Protein AF-A0AA39J8D3-F1 (afdb_monomer_lite)

Sequence (275 aa):
MQCSYTGTMPAIQSALADTPCAYLGMNGVLKELNATLGTSYTLDHPTLSSVLESFIRQDYDFGTLYANLRPYWYGLSTVERIREAWDKDRQMRQNLVFNNRISQGDIPPRCIWDLYANRVVPFWVTHDLWLWPISHAWVSDKERMDVWTPINGYEWPVPIPKDSDLNHIRIEMLNLGGEYVWLDVLCLRQEGGCREDLCREEWKVDVPTIGAIYLSTSGRTVVYYLSRLSRPFFLMSDDLESNRCWFRCAWMLQEVNSDYIIGRKTEHHWMDEDM

Secondary structure (DSSP, 8-state):
---S--SSS-PPPHHHHTSBHHHHHHHHHHHHHHHHHT----TTSHHHHHHHHHHHHTT-BHHHHHHHHGGGTT-GGGTTHHHHHHHHHHHHHHHSEETTEES-S-PPPSEEEETTTTEEEEGGG-S---EEEEEE----TTTEEEE--GGGTTSS-EEEETT--HHHHHHHHHHTT-SEEE-HHHHSPPTTSS-HHHHHHHHHHHHHHHHHHH-STT-PPEEEETTSTTS-----HHHHHSTTSGGG-GGGGGG--SSEEETT-----------

Structure (mmCIF, N/CA/C/O backbone):
data_AF-A0AA39J8D3-F1
#
_entry.id   AF-A0AA39J8D3-F1
#
loop_
_atom_site.group_PDB
_atom_site.id
_atom_site.type_symbol
_atom_site.label_atom_id
_atom_site.label_alt_id
_atom_site.label_comp_id
_atom_site.label_asym_id
_atom_site.label_entity_id
_atom_site.label_seq_id
_atom_site.pdbx_PDB_ins_code
_atom_site.Cartn_x
_atom_site.Cartn_y
_atom_site.Cartn_z
_atom_site.occupancy
_atom_site.B_iso_or_equiv
_atom_site.auth_seq_id
_atom_site.auth_comp_id
_atom_site.auth_asym_id
_atom_site.auth_atom_id
_atom_site.pdbx_PDB_model_num
ATOM 1 N N . MET A 1 1 ? 18.277 -14.818 1.398 1.00 52.75 1 MET A N 1
ATOM 2 C CA . MET A 1 1 ? 16.893 -14.550 0.942 1.00 52.75 1 MET A CA 1
ATOM 3 C C . MET A 1 1 ? 16.062 -14.315 2.189 1.00 52.75 1 MET A C 1
ATOM 5 O O . MET A 1 1 ? 16.111 -15.160 3.072 1.00 52.75 1 MET A O 1
ATOM 9 N N . GLN A 1 2 ? 15.415 -13.157 2.328 1.00 59.75 2 GLN A N 1
ATOM 10 C CA . GLN A 1 2 ? 14.647 -12.838 3.532 1.00 59.75 2 GLN A CA 1
ATOM 11 C C . GLN A 1 2 ? 13.209 -13.330 3.342 1.00 59.75 2 GLN A C 1
ATOM 13 O O . GLN A 1 2 ? 12.498 -12.841 2.470 1.00 59.75 2 GLN A O 1
ATOM 18 N N . CYS A 1 3 ? 12.821 -14.354 4.103 1.00 70.62 3 CYS A N 1
ATOM 19 C CA . CYS A 1 3 ? 11.544 -15.063 3.930 1.00 70.62 3 CYS A CA 1
ATOM 20 C C . CYS A 1 3 ? 10.506 -14.709 5.004 1.00 70.62 3 CYS A C 1
ATOM 22 O O . CYS A 1 3 ? 9.399 -15.237 4.993 1.00 70.62 3 CYS A O 1
ATOM 24 N N . SER A 1 4 ? 10.862 -13.833 5.943 1.00 82.38 4 SER A N 1
ATOM 25 C CA . SER A 1 4 ? 9.991 -13.393 7.027 1.00 82.38 4 SER A CA 1
ATOM 26 C C . SER A 1 4 ? 10.264 -11.936 7.375 1.00 82.38 4 SER A C 1
ATOM 28 O O . SER A 1 4 ? 11.399 -11.461 7.281 1.00 82.38 4 SER A O 1
ATOM 30 N N . TYR A 1 5 ? 9.221 -11.233 7.800 1.00 87.44 5 TYR A N 1
ATOM 31 C CA . TYR A 1 5 ? 9.351 -9.919 8.414 1.00 87.44 5 TYR A CA 1
ATOM 32 C C . TYR A 1 5 ? 9.820 -10.073 9.867 1.00 87.44 5 TYR A C 1
ATOM 34 O O . TYR A 1 5 ? 9.251 -10.875 10.606 1.00 87.44 5 TYR A O 1
ATOM 42 N N . THR A 1 6 ? 10.863 -9.343 10.266 1.00 86.31 6 THR A N 1
ATOM 43 C CA . THR A 1 6 ? 11.446 -9.412 11.624 1.00 86.31 6 THR A CA 1
ATOM 44 C C . THR A 1 6 ? 11.347 -8.098 12.397 1.00 86.31 6 THR A C 1
ATOM 46 O O . THR A 1 6 ? 11.911 -7.985 13.483 1.00 86.31 6 THR A O 1
ATOM 49 N N . GLY A 1 7 ? 10.685 -7.088 11.832 1.00 85.44 7 GLY A N 1
ATOM 50 C CA . GLY A 1 7 ? 10.500 -5.800 12.493 1.00 85.44 7 GLY A CA 1
ATOM 51 C C . GLY A 1 7 ? 9.387 -5.820 13.543 1.00 85.44 7 GLY A C 1
ATOM 52 O O . GLY A 1 7 ? 8.674 -6.806 13.720 1.00 85.44 7 GLY A O 1
ATOM 53 N N . THR A 1 8 ? 9.251 -4.702 14.252 1.00 87.56 8 THR A N 1
ATOM 54 C CA . THR A 1 8 ? 8.283 -4.522 15.346 1.00 87.56 8 THR A CA 1
ATOM 55 C C . THR A 1 8 ? 7.036 -3.747 14.933 1.00 87.56 8 THR A C 1
ATOM 57 O O . THR A 1 8 ? 6.144 -3.551 15.756 1.00 87.56 8 THR A O 1
ATOM 60 N N . MET A 1 9 ? 6.981 -3.256 13.693 1.00 92.44 9 MET A N 1
ATOM 61 C CA . MET A 1 9 ? 5.840 -2.484 13.211 1.00 92.44 9 MET A CA 1
ATOM 62 C C . MET A 1 9 ? 4.653 -3.415 12.935 1.00 92.44 9 MET A C 1
ATOM 64 O O . MET A 1 9 ? 4.858 -4.587 12.610 1.00 92.44 9 MET A O 1
ATOM 68 N N . PRO A 1 10 ? 3.406 -2.931 13.068 1.00 93.69 10 PRO A N 1
ATOM 69 C CA . PRO A 1 10 ? 2.218 -3.781 13.073 1.00 93.69 10 PRO A CA 1
ATOM 70 C C . PRO A 1 10 ? 1.785 -4.207 11.654 1.00 93.69 10 PRO A C 1
ATOM 72 O O . PRO A 1 10 ? 0.667 -3.955 11.218 1.00 93.69 10 PRO A O 1
ATOM 75 N N . ALA A 1 11 ? 2.669 -4.863 10.901 1.00 96.25 11 ALA A N 1
ATOM 76 C CA . ALA A 1 11 ? 2.349 -5.417 9.590 1.00 96.25 11 ALA A CA 1
ATOM 77 C C . ALA A 1 11 ? 1.529 -6.713 9.729 1.00 96.25 11 ALA A C 1
ATOM 79 O O . ALA A 1 11 ? 1.996 -7.698 10.307 1.00 96.25 11 ALA A O 1
ATOM 80 N N . ILE A 1 12 ? 0.315 -6.739 9.172 1.00 96.94 12 ILE A N 1
ATOM 81 C CA . ILE A 1 12 ? -0.584 -7.897 9.262 1.00 96.94 12 ILE A CA 1
ATOM 82 C C . ILE A 1 12 ? -0.202 -8.995 8.268 1.00 96.94 12 ILE A C 1
ATOM 84 O O . ILE A 1 12 ? 0.319 -8.746 7.182 1.00 96.94 12 ILE A O 1
ATOM 88 N N . GLN A 1 13 ? -0.480 -10.249 8.607 1.00 95.31 13 GLN A N 1
ATOM 89 C CA . GLN A 1 13 ? -0.247 -11.368 7.689 1.00 95.31 13 GLN A CA 1
ATOM 90 C C . GLN A 1 13 ? -1.191 -11.297 6.483 1.00 95.31 13 GLN A C 1
ATOM 92 O O . GLN A 1 13 ? -2.337 -10.874 6.626 1.00 95.31 13 GLN A O 1
ATOM 97 N N . SER A 1 14 ? -0.744 -11.767 5.312 1.00 94.50 14 SER A N 1
ATOM 98 C CA . SER A 1 14 ? -1.569 -11.761 4.091 1.00 94.50 14 SER A CA 1
ATOM 99 C C . SER A 1 14 ? -2.894 -12.507 4.295 1.00 94.50 14 SER A C 1
ATOM 101 O O . SER A 1 14 ? -3.942 -11.997 3.927 1.00 94.50 14 SER A O 1
ATOM 103 N N . ALA A 1 15 ? -2.873 -13.642 5.004 1.00 95.88 15 ALA A N 1
ATOM 104 C CA . ALA A 1 15 ? -4.086 -14.398 5.325 1.00 95.88 15 ALA A CA 1
ATOM 105 C C . ALA A 1 15 ? -5.106 -13.597 6.157 1.00 95.88 15 ALA A C 1
ATOM 107 O O . ALA A 1 15 ? -6.308 -13.708 5.927 1.00 95.88 15 ALA A O 1
ATOM 108 N N . LEU A 1 16 ? -4.640 -12.776 7.108 1.00 97.50 16 LEU A N 1
ATOM 109 C CA . LEU A 1 16 ? -5.527 -11.898 7.873 1.00 97.50 16 LEU A CA 1
ATOM 110 C C . LEU A 1 16 ? -6.049 -10.771 6.980 1.00 97.50 16 LEU A C 1
ATOM 112 O O . LEU A 1 16 ? -7.250 -10.537 6.970 1.00 97.50 16 LEU A O 1
ATOM 116 N N . ALA A 1 17 ? -5.176 -10.129 6.196 1.00 97.81 17 ALA A N 1
ATOM 117 C CA . ALA A 1 17 ? -5.560 -9.065 5.268 1.00 97.81 17 ALA A CA 1
ATOM 118 C C . ALA A 1 17 ? -6.671 -9.511 4.305 1.00 97.81 17 ALA A C 1
ATOM 120 O O . ALA A 1 17 ? -7.629 -8.776 4.094 1.00 97.81 17 ALA A O 1
ATOM 121 N N . ASP A 1 18 ? -6.570 -10.736 3.787 1.00 97.69 18 ASP A N 1
ATOM 122 C CA . ASP A 1 18 ? -7.503 -11.324 2.821 1.00 97.69 18 ASP A CA 1
ATOM 123 C C . ASP A 1 18 ? -8.809 -11.837 3.449 1.00 97.69 18 ASP A C 1
ATOM 125 O O . ASP A 1 18 ? -9.702 -12.286 2.733 1.00 97.69 18 ASP A O 1
ATOM 129 N N . THR A 1 19 ? -8.953 -11.771 4.775 1.00 97.94 19 THR A N 1
ATOM 130 C CA . THR A 1 19 ? -10.168 -12.224 5.456 1.00 97.94 19 THR A CA 1
ATOM 131 C C . THR A 1 19 ? -11.293 -11.190 5.296 1.00 97.94 19 THR A C 1
ATOM 133 O O . THR A 1 19 ? -11.116 -10.046 5.722 1.00 97.94 19 THR A O 1
ATOM 136 N N . PRO A 1 20 ? -12.477 -11.558 4.764 1.00 97.31 20 PRO A N 1
ATOM 137 C CA . PRO A 1 20 ? -13.627 -10.655 4.698 1.00 97.31 20 PRO A CA 1
ATOM 138 C C . PRO A 1 20 ? -14.051 -10.165 6.087 1.00 97.31 20 PRO A C 1
ATOM 140 O O . PRO A 1 20 ? -14.217 -10.967 7.012 1.00 97.31 20 PRO A O 1
ATOM 143 N N . CYS A 1 21 ? -14.309 -8.865 6.250 1.00 97.50 21 CYS A N 1
ATOM 144 C CA . CYS A 1 21 ? -14.743 -8.321 7.542 1.00 97.50 21 CYS A CA 1
ATOM 145 C C . CYS A 1 21 ? -16.074 -8.932 8.004 1.00 97.50 21 CYS A C 1
ATOM 147 O O . CYS A 1 21 ? -16.279 -9.148 9.200 1.00 97.50 21 CYS A O 1
ATOM 149 N N . ALA A 1 22 ? -16.964 -9.264 7.062 1.00 96.31 22 ALA A N 1
ATOM 150 C CA . ALA A 1 22 ? -18.232 -9.932 7.343 1.00 96.31 22 ALA A CA 1
ATOM 151 C C . ALA A 1 22 ? -18.054 -11.312 8.000 1.00 96.31 22 ALA A C 1
ATOM 153 O O . ALA A 1 22 ? -18.864 -11.688 8.845 1.00 96.31 22 ALA A O 1
ATOM 154 N N . TYR A 1 23 ? -16.978 -12.036 7.670 1.00 97.00 23 TYR A N 1
ATOM 155 C CA . TYR A 1 23 ? -16.666 -13.333 8.275 1.00 97.00 23 TYR A CA 1
ATOM 156 C C . TYR A 1 23 ? -16.248 -13.199 9.747 1.00 97.00 23 TYR A C 1
ATOM 158 O O . TYR A 1 23 ? -16.666 -13.988 10.591 1.00 97.00 23 TYR A O 1
ATOM 166 N N . LEU A 1 24 ? -15.450 -12.177 10.069 1.00 96.50 24 LEU A N 1
ATOM 167 C CA . LEU A 1 24 ? -15.018 -11.897 11.443 1.00 96.50 24 LEU A CA 1
ATOM 168 C C . LEU A 1 24 ? -16.147 -11.299 12.299 1.00 96.50 24 LEU A C 1
ATOM 170 O O . LEU A 1 24 ? -16.187 -11.494 13.518 1.00 96.50 24 LEU A O 1
ATOM 174 N N . GLY A 1 25 ? -17.045 -10.538 11.670 1.00 96.12 25 GLY A N 1
ATOM 175 C CA . GLY A 1 25 ? -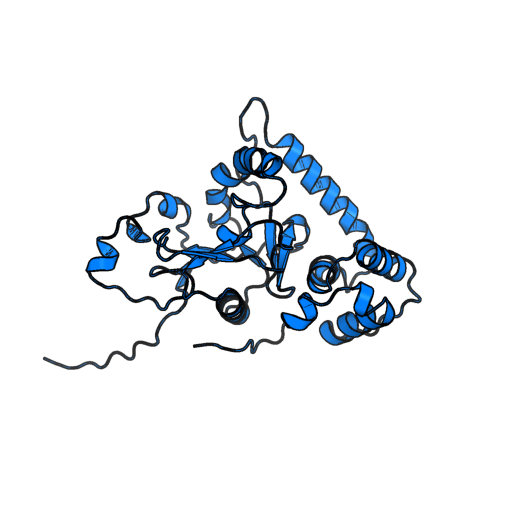18.027 -9.700 12.349 1.00 96.12 25 GLY A CA 1
ATOM 176 C C . GLY A 1 25 ? -17.377 -8.561 13.144 1.00 96.12 25 GLY A C 1
ATOM 177 O O . GLY A 1 25 ? -16.162 -8.507 13.330 1.00 96.12 25 GLY A O 1
ATOM 178 N N . MET A 1 26 ? -18.189 -7.637 13.665 1.00 95.56 26 MET A N 1
ATOM 179 C CA . MET A 1 26 ? -17.685 -6.451 14.381 1.00 95.56 26 MET A CA 1
ATOM 180 C C . MET A 1 26 ? -16.751 -6.799 15.551 1.00 95.56 26 MET A C 1
ATOM 182 O O . MET A 1 26 ? -15.693 -6.192 15.700 1.00 95.56 26 MET A O 1
ATOM 186 N N . ASN A 1 27 ? -17.121 -7.798 16.360 1.00 96.12 27 ASN A N 1
ATOM 187 C CA . ASN A 1 27 ? -16.316 -8.230 17.506 1.00 96.12 27 ASN A CA 1
ATOM 188 C C . ASN A 1 27 ? -14.979 -8.845 17.076 1.00 96.12 27 ASN A C 1
ATOM 190 O O . ASN A 1 27 ? -13.958 -8.574 17.705 1.00 96.12 27 ASN A O 1
ATOM 194 N N . GLY A 1 28 ? -14.976 -9.666 16.018 1.00 97.19 28 GLY A N 1
ATOM 195 C CA . GLY A 1 28 ? -13.754 -10.272 15.493 1.00 97.19 28 GLY A CA 1
ATOM 196 C C . GLY A 1 28 ? -12.820 -9.219 14.906 1.00 97.19 28 GLY A C 1
ATOM 197 O O . GLY A 1 28 ? -11.651 -9.179 15.271 1.00 97.19 28 GLY A O 1
ATOM 198 N N . VAL A 1 29 ? -13.352 -8.298 14.097 1.00 97.50 29 VAL A N 1
ATOM 199 C CA . VAL A 1 29 ? -12.581 -7.179 13.535 1.00 97.50 29 VAL A CA 1
ATOM 200 C C . VAL A 1 29 ? -11.940 -6.337 14.641 1.00 97.50 29 VAL A C 1
ATOM 202 O O . VAL A 1 29 ? -10.736 -6.093 14.607 1.00 97.50 29 VAL A O 1
ATOM 205 N N . LEU A 1 30 ? -12.714 -5.923 15.652 1.00 96.75 30 LEU A N 1
ATOM 206 C CA . LEU A 1 30 ? -12.182 -5.125 16.759 1.00 96.75 30 LEU A CA 1
ATOM 207 C C . LEU A 1 30 ? -11.112 -5.884 17.552 1.00 96.75 30 LEU A C 1
ATOM 209 O O . LEU A 1 30 ? -10.119 -5.290 17.970 1.00 96.75 30 LEU A O 1
ATOM 213 N N . LYS A 1 31 ? -11.299 -7.192 17.755 1.00 97.44 31 LYS A N 1
ATOM 214 C CA . LYS A 1 31 ? -10.317 -8.042 18.431 1.00 97.44 31 LYS A CA 1
ATOM 215 C C . LYS A 1 31 ? -8.989 -8.067 17.673 1.00 97.44 31 LYS A C 1
ATOM 217 O O . LYS A 1 31 ? -7.956 -7.854 18.299 1.00 97.44 31 LYS A O 1
ATOM 222 N N . GLU A 1 32 ? -9.016 -8.285 16.360 1.00 97.94 32 GLU A N 1
ATOM 223 C CA . GLU A 1 32 ? -7.804 -8.318 15.530 1.00 97.94 32 GLU A CA 1
ATOM 224 C C . GLU A 1 32 ? -7.117 -6.945 15.458 1.00 97.94 32 GLU A C 1
ATOM 226 O O . GLU A 1 32 ? -5.893 -6.867 15.561 1.00 97.94 32 GLU A O 1
ATOM 231 N N . LEU A 1 33 ? -7.880 -5.847 15.375 1.00 96.62 33 LEU A N 1
ATOM 232 C CA . LEU A 1 33 ? -7.335 -4.484 15.452 1.00 96.62 33 LEU A CA 1
ATOM 233 C C . LEU A 1 33 ? -6.629 -4.224 16.784 1.00 96.62 33 LEU A C 1
ATOM 235 O O . LEU A 1 33 ? -5.480 -3.791 16.797 1.00 96.62 33 LEU A O 1
ATOM 239 N N . ASN A 1 34 ? -7.297 -4.519 17.902 1.00 96.19 34 ASN A N 1
ATOM 240 C CA . ASN A 1 34 ? -6.737 -4.348 19.240 1.00 96.19 34 ASN A CA 1
ATOM 241 C C . ASN A 1 34 ? -5.479 -5.201 19.446 1.00 96.19 34 ASN A C 1
ATOM 243 O O . ASN A 1 34 ? -4.488 -4.706 19.980 1.00 96.19 34 ASN A O 1
ATOM 247 N N . ALA A 1 35 ? -5.501 -6.457 18.990 1.00 96.56 35 ALA A N 1
ATOM 248 C CA . ALA A 1 35 ? -4.354 -7.355 19.067 1.00 96.56 35 ALA A CA 1
ATOM 249 C C . ALA A 1 35 ? -3.170 -6.846 18.231 1.00 96.56 35 ALA A C 1
ATOM 251 O O . ALA A 1 35 ? -2.039 -6.840 18.710 1.00 96.56 35 ALA A O 1
ATOM 252 N N . THR A 1 36 ? -3.435 -6.377 17.010 1.00 96.31 36 THR A N 1
ATOM 253 C CA . THR A 1 36 ? -2.410 -5.889 16.076 1.00 96.31 36 THR A CA 1
ATOM 254 C C . THR A 1 36 ? -1.805 -4.555 16.523 1.00 96.31 36 THR A C 1
ATOM 256 O O . THR A 1 36 ? -0.604 -4.346 16.388 1.00 96.31 36 THR A O 1
ATOM 259 N N . LEU A 1 37 ? -2.625 -3.641 17.052 1.00 95.25 37 LEU A N 1
ATOM 260 C CA . LEU A 1 37 ? -2.229 -2.267 17.394 1.00 95.25 37 LEU A CA 1
ATOM 261 C C . LEU A 1 37 ? -1.925 -2.073 18.888 1.00 95.25 37 LEU A C 1
ATOM 263 O O . LEU A 1 37 ? -1.622 -0.960 19.319 1.00 95.25 37 LEU A O 1
ATOM 267 N N . GLY A 1 38 ? -2.006 -3.139 19.689 1.00 95.06 38 GLY A N 1
ATOM 268 C CA . GLY A 1 38 ? -1.707 -3.101 21.121 1.00 95.06 38 GLY A CA 1
ATOM 269 C C . GLY A 1 38 ? -2.678 -2.236 21.929 1.00 95.06 38 GLY A C 1
ATOM 270 O O . GLY A 1 38 ? -2.265 -1.572 22.877 1.00 95.06 38 GLY A O 1
ATOM 271 N N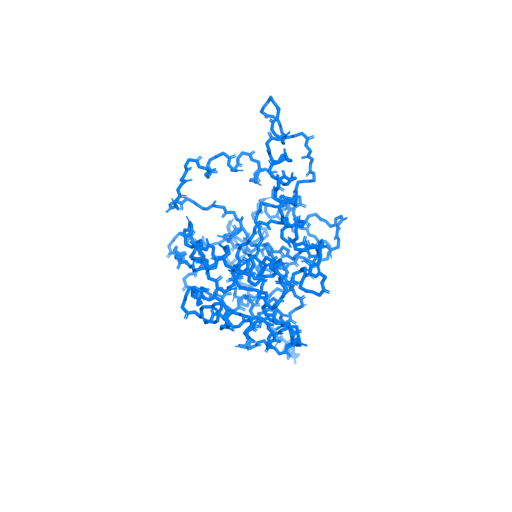 . THR A 1 39 ? -3.958 -2.212 21.552 1.00 94.31 39 THR A N 1
ATOM 272 C CA . THR A 1 39 ? -5.006 -1.415 22.214 1.00 94.31 39 THR A CA 1
ATOM 273 C C . THR A 1 39 ? -6.094 -2.289 22.834 1.00 94.31 39 THR A C 1
ATOM 275 O O . THR A 1 39 ? -6.110 -3.508 22.685 1.00 94.31 39 THR A O 1
ATOM 278 N N . SER A 1 40 ? -7.030 -1.662 23.546 1.00 94.00 40 SER A N 1
ATOM 279 C CA . SER A 1 40 ? -8.158 -2.336 24.199 1.00 94.00 40 SER A CA 1
ATOM 280 C C . SER A 1 40 ? -9.460 -1.540 24.053 1.00 94.00 40 SER A C 1
ATOM 282 O O . SER A 1 40 ? -10.192 -1.359 25.027 1.00 94.00 40 SER A O 1
ATOM 284 N N . TYR A 1 41 ? -9.728 -0.998 22.861 1.00 91.19 41 TYR A N 1
ATOM 285 C CA . TYR A 1 41 ? -10.979 -0.282 22.600 1.00 91.19 41 TYR A CA 1
ATOM 286 C C . TYR A 1 41 ? -12.180 -1.227 22.647 1.00 91.19 41 TYR A C 1
ATOM 288 O O . TYR A 1 41 ? -12.057 -2.418 22.350 1.00 91.19 41 TYR A O 1
ATOM 296 N N . THR A 1 42 ? -13.344 -0.681 22.991 1.00 91.88 42 THR A N 1
ATOM 297 C CA . THR A 1 42 ? -14.627 -1.392 23.021 1.00 91.88 42 THR A CA 1
ATOM 298 C C . THR A 1 42 ? -15.590 -0.804 21.989 1.00 91.88 42 THR A C 1
ATOM 300 O O . THR A 1 42 ? -15.412 0.318 21.510 1.00 91.88 42 THR A O 1
ATOM 303 N N . LEU A 1 43 ? -16.641 -1.555 21.654 1.00 89.88 43 LEU A N 1
ATOM 304 C CA . LEU A 1 43 ? -17.711 -1.098 20.756 1.00 89.88 43 LEU A CA 1
ATOM 305 C C . LEU A 1 43 ? -18.659 -0.074 21.408 1.00 89.88 43 LEU A C 1
ATOM 307 O O . LEU A 1 43 ? -19.603 0.384 20.763 1.00 89.88 43 LEU A O 1
ATOM 311 N N . ASP A 1 44 ? -18.406 0.322 22.659 1.00 87.50 44 ASP A N 1
ATOM 312 C CA . ASP A 1 44 ? -19.195 1.350 23.347 1.00 87.50 44 ASP A CA 1
ATOM 313 C C . ASP A 1 44 ? -18.976 2.741 22.737 1.00 87.50 44 ASP A C 1
ATOM 315 O O . ASP A 1 44 ? -19.774 3.648 22.962 1.00 87.50 44 ASP A O 1
ATOM 319 N N . HIS A 1 45 ? -17.912 2.919 21.943 1.00 82.56 45 HIS A N 1
ATOM 320 C CA . HIS A 1 45 ? -17.650 4.153 21.214 1.00 82.56 45 HIS A CA 1
ATOM 321 C C . HIS A 1 45 ? -18.501 4.214 19.926 1.00 82.56 45 HIS A C 1
ATOM 323 O O . HIS A 1 45 ? -18.192 3.506 18.960 1.00 82.56 45 HIS A O 1
ATOM 329 N N . PRO A 1 46 ? -19.517 5.099 19.824 1.00 82.94 46 PRO A N 1
ATOM 330 C CA . PRO A 1 46 ? -20.478 5.068 18.715 1.00 82.94 46 PRO A CA 1
ATOM 331 C C . PRO A 1 46 ? -19.840 5.289 17.337 1.00 82.94 46 PRO A C 1
ATOM 333 O O . PRO A 1 46 ? -20.185 4.598 16.379 1.00 82.94 46 PRO A O 1
ATOM 336 N N . THR A 1 47 ? -18.871 6.209 17.239 1.00 83.38 47 THR A N 1
ATOM 337 C CA . THR A 1 47 ? -18.152 6.491 15.983 1.00 83.38 47 THR A CA 1
ATOM 338 C C . THR A 1 47 ? -17.392 5.268 15.472 1.00 83.38 47 THR A C 1
ATOM 340 O O . THR A 1 47 ? -17.487 4.944 14.293 1.00 83.38 47 THR A O 1
ATOM 343 N N . LEU A 1 48 ? -16.688 4.547 16.353 1.00 87.12 48 LEU A N 1
ATOM 344 C CA . LEU A 1 48 ? -15.932 3.354 15.979 1.00 87.12 48 LEU A CA 1
ATOM 345 C C . LEU A 1 48 ? -16.875 2.257 15.476 1.00 87.12 48 LEU A C 1
ATOM 347 O O . LEU A 1 48 ? -16.667 1.724 14.391 1.00 87.12 48 LEU A O 1
ATOM 351 N N . SER A 1 49 ? -17.946 1.978 16.220 1.00 90.38 49 SER A N 1
ATOM 352 C CA . SER A 1 49 ? -18.937 0.967 15.841 1.00 90.38 49 SER A CA 1
ATOM 353 C C . SER A 1 49 ? -19.590 1.265 14.489 1.00 90.38 49 SER A C 1
ATOM 355 O O . SER A 1 49 ? -19.664 0.376 13.645 1.00 90.38 49 SER A O 1
ATOM 357 N N . SER A 1 50 ? -19.979 2.520 14.243 1.00 89.56 50 SER A N 1
ATOM 358 C CA . SER A 1 50 ? -20.545 2.960 12.958 1.00 89.56 50 SER A CA 1
ATOM 359 C C . SER A 1 50 ? -19.573 2.759 11.790 1.00 89.56 50 SER A C 1
ATOM 361 O O . SER A 1 50 ? -19.951 2.283 10.717 1.00 89.56 50 SER A O 1
ATOM 363 N N . VAL A 1 51 ? -18.295 3.079 11.999 1.00 89.12 51 VAL A N 1
ATOM 364 C CA . VAL A 1 51 ? -17.269 2.950 10.961 1.00 89.12 51 VAL A CA 1
ATOM 365 C C . VAL A 1 51 ? -16.978 1.482 10.656 1.00 89.12 51 VAL A C 1
ATOM 367 O O . VAL A 1 51 ? -17.006 1.101 9.488 1.00 89.12 51 VAL A O 1
ATOM 370 N N . LEU A 1 52 ? -16.782 0.639 11.675 1.00 92.69 52 LEU A N 1
ATOM 371 C CA . LEU A 1 52 ? -16.580 -0.802 11.477 1.00 92.69 52 LEU A CA 1
ATOM 372 C C . LEU A 1 52 ? -17.777 -1.445 10.763 1.00 92.69 52 LEU A C 1
ATOM 374 O O . LEU A 1 52 ? -17.594 -2.231 9.833 1.00 92.69 52 LEU A O 1
ATOM 378 N N . GLU A 1 53 ? -19.000 -1.073 11.147 1.00 93.50 53 GLU A N 1
ATOM 379 C CA . GLU A 1 53 ? -20.215 -1.560 10.496 1.00 93.50 53 GLU A CA 1
ATOM 380 C C . GLU A 1 53 ? -20.283 -1.143 9.017 1.00 93.50 53 GLU A C 1
ATOM 382 O O . GLU A 1 53 ? -20.667 -1.945 8.166 1.00 93.50 53 GLU A O 1
ATOM 387 N N . SER A 1 54 ? -19.863 0.082 8.687 1.00 91.62 54 SER A N 1
ATOM 388 C CA . SER A 1 54 ? -19.794 0.567 7.303 1.00 91.62 54 SER A CA 1
ATOM 389 C C . SER A 1 54 ? -18.853 -0.269 6.431 1.00 91.62 54 SER A C 1
ATOM 391 O O . SER A 1 54 ? -19.209 -0.593 5.296 1.00 91.62 54 SER A O 1
ATOM 393 N N . PHE A 1 55 ? -17.677 -0.652 6.942 1.00 92.06 55 PHE A N 1
ATOM 394 C CA . PHE A 1 55 ? -16.749 -1.509 6.196 1.00 92.06 55 PHE A CA 1
ATOM 395 C C . PHE A 1 55 ? -17.305 -2.924 6.001 1.00 92.06 55 PHE A C 1
ATOM 397 O O . PHE A 1 55 ? -17.224 -3.466 4.901 1.00 92.06 55 PHE A O 1
ATOM 404 N N . ILE A 1 56 ? -17.926 -3.495 7.038 1.00 94.81 56 ILE A N 1
ATOM 405 C CA . ILE A 1 56 ? -18.554 -4.823 6.967 1.00 94.81 56 ILE A CA 1
ATOM 406 C C . ILE A 1 56 ? -19.695 -4.841 5.944 1.00 94.81 56 ILE A C 1
ATOM 408 O O . ILE A 1 56 ? -19.785 -5.763 5.139 1.00 94.81 56 ILE A O 1
ATOM 412 N N . ARG A 1 57 ? -20.559 -3.818 5.941 1.00 95.06 57 ARG A N 1
ATOM 413 C CA . ARG A 1 57 ? -21.685 -3.713 4.995 1.00 95.06 57 ARG A CA 1
ATOM 414 C C . ARG A 1 57 ? -21.243 -3.579 3.539 1.00 95.06 57 ARG A C 1
ATOM 416 O O . ARG A 1 57 ? -22.006 -3.946 2.652 1.00 95.06 57 ARG A O 1
ATOM 423 N N . GLN A 1 58 ? -20.055 -3.031 3.303 1.00 92.81 58 GLN A N 1
ATOM 424 C CA . GLN A 1 58 ? -19.464 -2.889 1.971 1.00 92.81 58 GLN A CA 1
ATOM 425 C C . GLN A 1 58 ? -18.670 -4.127 1.529 1.00 92.81 58 GLN A C 1
ATOM 427 O O . GLN A 1 58 ? -18.081 -4.098 0.455 1.00 92.81 58 GLN A O 1
ATOM 432 N N . ASP A 1 59 ? -18.671 -5.197 2.331 1.00 94.00 59 ASP A N 1
ATOM 433 C CA . ASP A 1 59 ? -17.959 -6.451 2.055 1.00 94.00 59 ASP A CA 1
ATOM 434 C C . ASP A 1 59 ? -16.441 -6.272 1.873 1.00 94.00 59 ASP A C 1
ATOM 436 O O . ASP A 1 59 ? -15.785 -7.001 1.133 1.00 94.00 59 ASP A O 1
ATOM 440 N N . TYR A 1 60 ? -15.857 -5.284 2.561 1.00 95.31 60 TYR A N 1
ATOM 441 C CA . TYR A 1 60 ? -14.409 -5.098 2.538 1.00 95.31 60 TYR A CA 1
ATOM 442 C C . TYR A 1 60 ? -13.688 -6.188 3.330 1.00 95.31 60 TYR A C 1
ATOM 444 O O . TYR A 1 60 ? -14.165 -6.679 4.359 1.00 95.31 60 TYR A O 1
ATOM 452 N N . ASP A 1 61 ? -12.480 -6.517 2.884 1.00 97.75 61 ASP A N 1
ATOM 453 C CA . ASP A 1 61 ? -11.556 -7.353 3.637 1.00 97.75 61 ASP A CA 1
ATOM 454 C C . ASP A 1 61 ? -10.868 -6.589 4.778 1.00 97.75 61 ASP A C 1
ATOM 456 O O . ASP A 1 61 ? -10.920 -5.355 4.878 1.00 97.75 61 ASP A O 1
ATOM 460 N N . PHE A 1 62 ? -10.256 -7.343 5.689 1.00 98.19 62 PHE A N 1
ATOM 461 C CA . PHE A 1 62 ? -9.609 -6.782 6.865 1.00 98.19 62 PHE A CA 1
ATOM 462 C C . PHE A 1 62 ? -8.417 -5.900 6.491 1.00 98.19 62 PHE A C 1
ATOM 464 O O . PHE A 1 62 ? -8.194 -4.895 7.156 1.00 98.19 62 PHE A O 1
ATOM 471 N N . GLY A 1 63 ? -7.674 -6.221 5.428 1.00 97.88 63 GLY A N 1
ATOM 472 C CA . GLY A 1 63 ? -6.556 -5.402 4.955 1.00 97.88 63 GLY A CA 1
ATOM 473 C C . GLY A 1 63 ? -7.004 -3.999 4.555 1.00 97.88 63 GLY A C 1
ATOM 474 O O . GLY A 1 63 ? -6.406 -3.010 4.970 1.00 97.88 63 GLY A O 1
ATOM 475 N N . THR A 1 64 ? -8.106 -3.897 3.818 1.00 96.44 64 THR A N 1
ATOM 476 C CA . THR A 1 64 ? -8.670 -2.622 3.362 1.00 96.44 64 THR A CA 1
ATOM 477 C C . THR A 1 64 ? -9.136 -1.786 4.548 1.00 96.44 64 THR A C 1
ATOM 479 O O . THR A 1 64 ? -8.818 -0.598 4.646 1.00 96.44 64 THR A O 1
ATOM 482 N N . LEU A 1 65 ? -9.842 -2.413 5.490 1.00 95.75 65 LEU A N 1
ATOM 483 C CA . LEU A 1 65 ? -10.257 -1.776 6.737 1.00 95.75 65 LEU A CA 1
ATOM 484 C C . LEU A 1 65 ? -9.044 -1.317 7.561 1.00 95.75 65 LEU A C 1
ATOM 486 O O . LEU A 1 65 ? -9.003 -0.177 8.026 1.00 95.75 65 LEU A O 1
ATOM 490 N N . TYR A 1 66 ? -8.042 -2.181 7.709 1.00 96.62 66 TYR A N 1
ATOM 491 C CA . TYR A 1 66 ? -6.828 -1.918 8.474 1.00 96.62 66 TYR A CA 1
ATOM 492 C C . TYR A 1 66 ? -6.039 -0.738 7.901 1.00 96.62 66 TYR A C 1
ATOM 494 O O . TYR A 1 66 ? -5.664 0.154 8.659 1.00 96.62 66 TYR A O 1
ATOM 502 N N . ALA A 1 67 ? -5.852 -0.680 6.578 1.00 94.81 67 ALA A N 1
ATOM 503 C CA . ALA A 1 67 ? -5.176 0.430 5.906 1.00 94.81 67 ALA A CA 1
ATOM 504 C C . ALA A 1 67 ? -5.867 1.776 6.171 1.00 94.81 67 ALA A C 1
ATOM 506 O O . ALA A 1 67 ? -5.211 2.769 6.467 1.00 94.81 67 ALA A O 1
ATOM 507 N N . ASN A 1 68 ? -7.203 1.807 6.116 1.00 91.56 68 ASN A N 1
ATOM 508 C CA . ASN A 1 68 ? -7.975 3.038 6.295 1.00 91.56 68 ASN A CA 1
ATOM 509 C C . ASN A 1 68 ? -8.066 3.493 7.759 1.00 91.56 68 ASN A C 1
ATOM 511 O O . ASN A 1 68 ? -8.181 4.690 8.018 1.00 91.56 68 ASN A O 1
ATOM 515 N N . LEU A 1 69 ? -8.046 2.565 8.722 1.00 91.31 69 LEU A N 1
ATOM 516 C CA . LEU A 1 69 ? -8.216 2.891 10.141 1.00 91.31 69 LEU A CA 1
ATOM 517 C C . LEU A 1 69 ? -6.909 3.048 10.908 1.00 91.31 69 LEU A C 1
ATOM 519 O O . LEU A 1 69 ? -6.856 3.900 11.796 1.00 91.31 69 LEU A O 1
ATOM 523 N N . ARG A 1 70 ? -5.864 2.272 10.582 1.00 92.56 70 ARG A N 1
ATOM 524 C CA . ARG A 1 70 ? -4.568 2.309 11.286 1.00 92.56 70 ARG A CA 1
ATOM 525 C C . ARG A 1 70 ? -4.053 3.740 11.483 1.00 92.56 70 ARG A C 1
ATOM 527 O O . ARG A 1 70 ? -3.703 4.060 12.620 1.00 92.56 70 ARG A O 1
ATOM 534 N N . PRO A 1 71 ? -4.046 4.622 10.464 1.00 89.31 71 PRO A N 1
ATOM 535 C CA . PRO A 1 71 ? -3.458 5.951 10.613 1.00 89.31 71 PRO A CA 1
ATOM 536 C C . PRO A 1 71 ? -4.209 6.862 11.602 1.00 89.31 71 PRO A C 1
ATOM 538 O O . PRO A 1 71 ? -3.625 7.792 12.148 1.00 89.31 71 PRO A O 1
ATOM 541 N N . TYR A 1 72 ? -5.488 6.580 11.867 1.00 86.56 72 TYR A N 1
ATOM 542 C CA . TYR A 1 72 ? -6.353 7.360 12.761 1.00 86.56 72 TYR A CA 1
ATOM 543 C C . TYR A 1 72 ? -6.640 6.644 14.092 1.00 86.56 72 TYR A C 1
ATOM 545 O O . TYR A 1 72 ? -7.353 7.178 14.943 1.00 86.56 72 TYR A O 1
ATOM 553 N N . TRP A 1 73 ? -6.106 5.434 14.288 1.00 88.75 73 TRP A N 1
ATOM 554 C CA . TRP A 1 73 ? -6.553 4.511 15.334 1.00 88.75 73 TRP A CA 1
ATOM 555 C C . TRP A 1 73 ? -6.438 5.076 16.751 1.00 88.75 73 TRP A C 1
ATOM 557 O O . TRP A 1 73 ? -7.384 4.998 17.530 1.00 88.75 73 TRP A O 1
ATOM 567 N N . TYR A 1 74 ? -5.304 5.704 17.071 1.00 86.62 74 TYR A N 1
ATOM 568 C CA . TYR A 1 74 ? -5.052 6.271 18.402 1.00 86.62 74 TYR A CA 1
ATOM 569 C C . TYR A 1 74 ? -5.779 7.600 18.653 1.00 86.62 74 TYR A C 1
ATOM 571 O O . TYR A 1 74 ? -5.819 8.083 19.784 1.00 86.62 74 TYR A O 1
ATOM 579 N N . GLY A 1 75 ? -6.373 8.192 17.616 1.00 82.12 75 GLY A N 1
ATOM 580 C CA . GLY A 1 75 ? -7.150 9.420 17.694 1.00 82.12 75 GLY A CA 1
ATOM 581 C C . GLY A 1 75 ? -8.537 9.212 17.108 1.00 82.12 75 GLY A C 1
ATOM 582 O O . GLY A 1 75 ? -8.826 9.771 16.060 1.00 82.12 75 GLY A O 1
ATOM 583 N N . LEU A 1 76 ? -9.412 8.447 17.768 1.00 72.94 76 LEU A N 1
ATOM 584 C CA . LEU A 1 76 ? -10.736 8.079 17.229 1.00 72.94 76 LEU A CA 1
ATOM 585 C C . LEU A 1 76 ? -11.605 9.276 16.785 1.00 72.94 76 LEU A C 1
ATOM 587 O O . LEU A 1 76 ? -12.410 9.138 15.867 1.00 72.94 76 LEU A O 1
ATOM 591 N N . SER A 1 77 ? -11.399 10.468 17.359 1.00 71.75 77 SER A N 1
ATOM 592 C CA . SER A 1 77 ? -12.033 11.720 16.908 1.00 71.75 77 SER A CA 1
ATOM 593 C C . SER A 1 77 ? -11.633 12.149 15.488 1.00 71.75 77 SER A C 1
ATOM 595 O O . SER A 1 77 ? -12.312 12.958 14.865 1.00 71.75 77 SER A O 1
ATOM 597 N N . THR A 1 78 ? -10.532 11.620 14.957 1.00 73.62 78 THR A N 1
ATOM 598 C CA . THR A 1 78 ? -10.014 11.915 13.617 1.00 73.62 78 THR A CA 1
ATOM 599 C C . THR A 1 78 ? -10.510 10.948 12.549 1.00 73.62 78 THR A C 1
ATOM 601 O O . THR A 1 78 ? -10.390 11.264 11.370 1.00 73.62 78 THR A O 1
ATOM 604 N N . VAL A 1 79 ? -11.150 9.836 12.926 1.00 70.88 79 VAL A N 1
ATOM 605 C CA . VAL A 1 79 ? -11.727 8.868 11.975 1.00 70.88 79 VAL A CA 1
ATOM 606 C C . VAL A 1 79 ? -12.812 9.524 11.108 1.00 70.88 79 VAL A C 1
ATOM 608 O O . VAL A 1 79 ? -12.960 9.197 9.934 1.00 70.88 79 VAL A O 1
ATOM 611 N N . GLU A 1 80 ? -13.518 10.530 11.631 1.00 69.81 80 GLU A N 1
ATOM 612 C CA . GLU A 1 80 ? -14.494 11.320 10.863 1.00 69.81 80 GLU A CA 1
ATOM 613 C C . GLU A 1 80 ? -13.845 12.104 9.705 1.00 69.81 80 GLU A C 1
ATOM 615 O O . GLU A 1 80 ? -14.487 12.363 8.684 1.00 69.81 80 GLU A O 1
ATOM 620 N N . ARG A 1 81 ? -12.543 12.408 9.808 1.00 75.94 81 ARG A N 1
ATOM 621 C CA . ARG A 1 81 ? -11.779 13.155 8.797 1.00 75.94 81 ARG A CA 1
ATOM 622 C C . ARG A 1 81 ? -11.423 12.319 7.569 1.00 75.94 81 ARG A C 1
ATOM 624 O O . ARG A 1 81 ? -11.047 12.900 6.554 1.00 75.94 81 ARG A O 1
ATOM 631 N N . ILE A 1 82 ? -11.593 10.993 7.618 1.00 77.75 82 ILE A N 1
ATOM 632 C CA . ILE A 1 82 ? -11.424 10.099 6.457 1.00 77.75 82 ILE A CA 1
ATOM 633 C C . ILE A 1 82 ? -12.281 10.588 5.284 1.00 77.75 82 ILE A C 1
ATOM 635 O O . ILE A 1 82 ? -11.808 10.689 4.153 1.00 77.75 82 ILE A O 1
ATOM 639 N N . ARG A 1 83 ? -13.537 10.970 5.557 1.00 78.25 83 ARG A N 1
ATOM 640 C CA . ARG A 1 83 ? -14.447 11.474 4.521 1.00 78.25 83 ARG A CA 1
ATOM 641 C C . ARG A 1 83 ? -13.944 12.782 3.908 1.00 78.25 83 ARG A C 1
ATOM 643 O O . ARG A 1 83 ? -13.996 12.944 2.694 1.00 78.25 83 ARG A O 1
ATOM 650 N N . GLU A 1 84 ? -13.426 13.693 4.730 1.00 82.94 84 GLU A N 1
ATOM 651 C CA . GLU A 1 84 ? -12.864 14.957 4.246 1.00 82.94 84 GLU A CA 1
ATOM 652 C C . GLU A 1 84 ? -11.626 14.741 3.370 1.00 82.94 84 GLU A C 1
ATOM 654 O O . GLU A 1 84 ? -11.464 15.431 2.364 1.00 82.94 84 GLU A O 1
ATOM 659 N N . ALA A 1 85 ? -10.745 13.806 3.745 1.00 82.56 85 ALA A N 1
ATOM 660 C CA . ALA A 1 85 ? -9.558 13.462 2.965 1.00 82.56 85 ALA A CA 1
ATOM 661 C C . ALA A 1 85 ? -9.945 12.901 1.589 1.00 82.56 85 ALA A C 1
ATOM 663 O O . ALA A 1 85 ? -9.421 13.353 0.569 1.00 82.56 85 ALA A O 1
ATOM 664 N N . TRP A 1 86 ? -10.935 12.004 1.556 1.00 83.50 86 TRP A N 1
ATOM 665 C CA . TRP A 1 86 ? -11.486 11.471 0.314 1.00 83.50 86 TRP A CA 1
ATOM 666 C C . TRP A 1 86 ? -12.076 12.567 -0.586 1.00 83.50 86 TRP A C 1
ATOM 668 O O . TRP A 1 86 ? -11.744 12.640 -1.771 1.00 83.50 86 TRP A O 1
ATOM 678 N N . ASP A 1 87 ? -12.922 13.448 -0.043 1.00 85.31 87 ASP A N 1
ATOM 679 C CA . ASP A 1 87 ? -13.530 14.523 -0.834 1.00 85.31 87 ASP A CA 1
ATOM 680 C C . ASP A 1 87 ? -12.476 15.505 -1.373 1.00 85.31 87 ASP A C 1
ATOM 682 O O . ASP A 1 87 ? -12.591 15.953 -2.516 1.00 85.31 87 ASP A O 1
ATO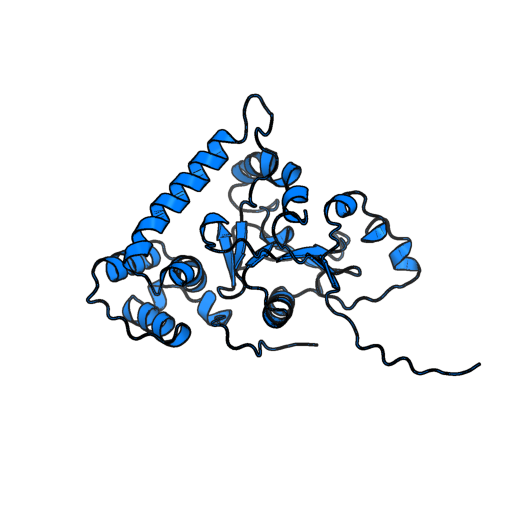M 686 N N . LYS A 1 88 ? -11.422 15.793 -0.598 1.00 86.75 88 LYS A N 1
ATOM 687 C CA . LYS A 1 88 ? -10.297 16.636 -1.034 1.00 86.75 88 LYS A CA 1
ATOM 688 C C . LYS A 1 88 ? -9.509 16.010 -2.180 1.00 86.75 88 LYS A C 1
ATOM 690 O O . LYS A 1 88 ? -9.272 16.697 -3.171 1.00 86.75 88 LYS A O 1
ATOM 695 N N . ASP A 1 89 ? -9.133 14.734 -2.084 1.00 86.38 89 ASP A N 1
ATOM 696 C CA . ASP A 1 89 ? -8.422 14.043 -3.171 1.00 86.38 89 ASP A CA 1
ATOM 697 C C . ASP A 1 89 ? -9.288 13.971 -4.437 1.00 86.38 89 ASP A C 1
ATOM 699 O O . ASP A 1 89 ? -8.819 14.292 -5.531 1.00 86.38 89 ASP A O 1
ATOM 703 N N . ARG A 1 90 ? -10.590 13.678 -4.292 1.00 85.12 90 ARG A N 1
ATOM 704 C CA . ARG A 1 90 ? -11.532 13.674 -5.420 1.00 85.12 90 ARG A CA 1
ATOM 705 C C . ARG A 1 90 ? -11.616 15.044 -6.096 1.00 85.12 90 ARG A C 1
ATOM 707 O O . ARG A 1 90 ? -11.532 15.116 -7.321 1.00 85.12 90 ARG A O 1
ATOM 714 N N . GLN A 1 91 ? -11.775 16.120 -5.323 1.00 87.12 91 GLN A N 1
ATOM 715 C CA . GLN A 1 91 ? -11.836 17.489 -5.850 1.00 87.12 91 GLN A CA 1
ATOM 716 C C . GLN A 1 91 ? -10.526 17.903 -6.517 1.00 87.12 91 GLN A C 1
ATOM 718 O O . GLN A 1 91 ? -10.556 18.481 -7.602 1.00 87.12 91 GLN A O 1
ATOM 723 N N . MET A 1 92 ? -9.383 17.592 -5.899 1.00 86.38 92 MET A N 1
ATOM 724 C CA . MET A 1 92 ? -8.071 17.828 -6.492 1.00 86.38 92 MET A CA 1
ATOM 725 C C . MET A 1 92 ? -8.011 17.164 -7.869 1.00 86.38 92 MET A C 1
ATOM 727 O O . MET A 1 92 ? -7.833 17.869 -8.858 1.00 86.38 92 MET A O 1
ATOM 731 N N . ARG A 1 93 ? -8.262 15.848 -7.958 1.00 84.75 93 ARG A N 1
ATOM 732 C CA . ARG A 1 93 ? -8.172 15.080 -9.213 1.00 84.75 93 ARG A CA 1
ATOM 733 C C . ARG A 1 93 ? -9.132 15.555 -10.301 1.00 84.75 93 ARG A C 1
ATOM 735 O O . ARG A 1 93 ? -8.761 15.535 -11.470 1.00 84.75 93 ARG A O 1
ATOM 742 N N . GLN A 1 94 ? -10.325 16.026 -9.936 1.00 82.81 94 GLN A N 1
ATOM 743 C CA . GLN A 1 94 ? -11.279 16.616 -10.885 1.00 82.81 94 GLN A CA 1
ATOM 744 C C . GLN A 1 94 ? -10.777 17.932 -11.500 1.00 82.81 94 GLN A C 1
ATOM 746 O O . GLN A 1 94 ? -11.128 18.245 -12.634 1.00 82.81 94 GLN A O 1
ATOM 751 N N . ASN A 1 95 ? -9.934 18.676 -10.781 1.00 83.06 95 ASN A N 1
ATOM 752 C CA . ASN A 1 95 ? -9.427 19.984 -11.196 1.00 83.06 95 ASN A CA 1
ATOM 753 C C . ASN A 1 95 ? -8.010 19.936 -11.810 1.00 83.06 95 ASN A C 1
ATOM 755 O O . ASN A 1 95 ? -7.486 20.973 -12.222 1.00 83.06 95 ASN A O 1
ATOM 759 N N . LEU A 1 96 ? -7.377 18.755 -11.883 1.00 80.88 96 LEU A N 1
ATOM 760 C CA . LEU A 1 96 ? -6.005 18.600 -12.396 1.00 80.88 96 LEU A CA 1
ATOM 761 C C . LEU A 1 96 ? -5.892 18.818 -13.907 1.00 80.88 96 LEU A C 1
ATOM 763 O O . LEU A 1 96 ? -4.851 19.272 -14.380 1.00 80.88 96 LEU A O 1
ATOM 767 N N . VAL A 1 97 ? -6.939 18.491 -14.667 1.00 77.56 97 VAL A N 1
ATOM 768 C CA . VAL A 1 97 ? -6.934 18.598 -16.130 1.00 77.56 97 VAL A CA 1
ATOM 769 C C . VAL A 1 97 ? -7.806 19.768 -16.556 1.00 77.56 97 VAL A C 1
ATOM 771 O O . VAL A 1 97 ? -9.030 19.710 -16.476 1.00 77.56 97 VAL A O 1
ATOM 774 N N . PHE A 1 98 ? -7.174 20.822 -17.065 1.00 75.81 98 PHE A N 1
ATOM 775 C CA . PHE A 1 98 ? -7.860 21.974 -17.644 1.00 75.81 98 PHE A CA 1
ATOM 776 C C . PHE A 1 98 ? -7.339 22.220 -19.061 1.00 75.81 98 PHE A C 1
ATOM 778 O O . PHE A 1 98 ? -6.132 22.310 -19.275 1.00 75.81 98 PHE A O 1
ATOM 785 N N . ASN A 1 99 ? -8.237 22.315 -20.048 1.00 77.31 99 ASN A N 1
ATOM 786 C CA . ASN A 1 99 ? -7.885 22.485 -21.467 1.00 77.31 99 ASN A CA 1
ATOM 787 C C . ASN A 1 99 ? -6.826 21.478 -21.973 1.00 77.31 99 ASN A C 1
ATOM 789 O O . ASN A 1 99 ? -5.878 21.861 -22.661 1.00 77.31 99 ASN A O 1
ATOM 793 N N . ASN A 1 100 ? -6.969 20.194 -21.619 1.00 76.50 100 ASN A N 1
ATOM 794 C CA . ASN A 1 100 ? -6.019 19.117 -21.948 1.00 76.50 100 ASN A CA 1
ATOM 795 C C . ASN A 1 100 ? -4.584 19.350 -21.440 1.00 76.50 100 ASN A C 1
ATOM 797 O O . ASN A 1 100 ? -3.628 18.822 -22.009 1.00 76.50 100 ASN A O 1
ATOM 801 N N . ARG A 1 101 ? -4.415 20.143 -20.381 1.00 77.62 101 ARG A N 1
ATOM 802 C CA . ARG A 1 101 ? -3.132 20.343 -19.707 1.00 77.62 101 ARG A CA 1
ATOM 803 C C . ARG A 1 101 ? -3.259 19.987 -18.239 1.00 77.62 101 ARG A C 1
ATOM 805 O O . ARG A 1 101 ? -4.270 20.296 -17.608 1.00 77.62 101 ARG A O 1
ATOM 812 N N . ILE A 1 102 ? -2.209 19.365 -17.719 1.00 79.75 102 ILE A N 1
ATOM 813 C CA . ILE A 1 102 ? -2.053 19.111 -16.294 1.00 79.75 102 ILE A CA 1
ATOM 814 C C . ILE A 1 102 ? -1.612 20.426 -15.646 1.00 79.75 102 ILE A C 1
ATOM 816 O O . ILE A 1 102 ? -0.607 21.014 -16.045 1.00 79.75 102 ILE A O 1
ATOM 820 N N . SER A 1 103 ? -2.414 20.930 -14.711 1.00 71.25 103 SER A N 1
ATOM 821 C CA . SER A 1 103 ? -2.264 22.272 -14.137 1.00 71.25 103 SER A CA 1
ATOM 822 C C . SER A 1 103 ? -1.158 22.384 -13.078 1.00 71.25 103 SER A C 1
ATOM 824 O O . SER A 1 103 ? -0.703 23.492 -12.797 1.00 71.25 103 SER A O 1
ATOM 826 N N . GLN A 1 104 ? -0.697 21.259 -12.521 1.00 68.62 104 GLN A N 1
ATOM 827 C CA . GLN A 1 104 ? 0.279 21.192 -11.430 1.00 68.62 104 GLN A CA 1
ATOM 828 C C . GLN A 1 104 ? 1.277 20.044 -11.660 1.00 68.62 104 GLN A C 1
ATOM 830 O O . GLN A 1 104 ? 0.883 18.969 -12.091 1.00 68.62 104 GLN A O 1
ATOM 835 N N . GLY A 1 105 ? 2.569 20.273 -11.398 1.00 64.19 105 GLY A N 1
ATOM 836 C CA . GLY A 1 105 ? 3.628 19.279 -11.651 1.00 64.19 105 GLY A CA 1
ATOM 837 C C . GLY A 1 105 ? 3.880 18.282 -10.514 1.00 64.19 105 GLY A C 1
ATOM 838 O O . GLY A 1 105 ? 4.376 17.193 -10.771 1.00 64.19 105 GLY A O 1
ATOM 839 N N . ASP A 1 106 ? 3.531 18.636 -9.275 1.00 71.38 106 ASP A N 1
ATOM 840 C CA . ASP A 1 106 ? 3.703 17.779 -8.094 1.00 71.38 106 ASP A CA 1
ATOM 841 C C . ASP A 1 106 ? 2.344 17.215 -7.675 1.00 71.38 106 ASP A C 1
ATOM 843 O O . ASP A 1 106 ? 1.643 17.769 -6.823 1.00 71.38 106 ASP A O 1
ATOM 847 N N . ILE A 1 107 ? 1.915 16.185 -8.401 1.00 79.56 107 ILE A N 1
ATOM 848 C CA . ILE A 1 107 ? 0.660 15.475 -8.163 1.00 79.56 107 ILE A CA 1
ATOM 849 C C . ILE A 1 107 ? 1.005 14.184 -7.425 1.00 79.56 107 ILE A C 1
ATOM 851 O O . ILE A 1 107 ? 1.825 13.410 -7.925 1.00 79.56 107 ILE A O 1
ATOM 855 N N . PRO A 1 108 ? 0.393 13.916 -6.260 1.00 83.12 108 PRO A N 1
ATOM 856 C CA . PRO A 1 108 ? 0.622 12.657 -5.577 1.00 83.12 108 PRO A CA 1
ATOM 857 C C . PRO A 1 108 ? 0.083 11.486 -6.411 1.00 83.12 108 PRO A C 1
ATOM 859 O O . PRO A 1 108 ? -0.909 11.647 -7.139 1.00 83.12 108 PRO A O 1
ATOM 862 N N . PRO A 1 109 ? 0.672 10.284 -6.280 1.00 88.25 109 PRO A N 1
ATOM 863 C CA . PRO A 1 109 ? 0.167 9.113 -6.982 1.00 88.25 109 PRO A CA 1
ATOM 864 C C . PRO A 1 109 ? -1.310 8.865 -6.651 1.00 88.25 109 PRO A C 1
ATOM 866 O O . PRO A 1 109 ? -1.835 9.314 -5.630 1.00 88.25 109 PRO A O 1
ATOM 869 N N . ARG A 1 110 ? -2.022 8.165 -7.538 1.00 90.38 110 ARG A N 1
ATOM 870 C CA . ARG A 1 110 ? -3.419 7.787 -7.283 1.00 90.38 110 ARG A CA 1
ATOM 871 C C . ARG A 1 110 ? -3.534 6.763 -6.182 1.00 90.38 110 ARG A C 1
ATOM 873 O O . ARG A 1 110 ? -4.246 6.979 -5.202 1.00 90.38 110 ARG A O 1
ATOM 880 N N . CYS A 1 111 ? -2.791 5.689 -6.359 1.00 92.50 111 CYS A N 1
ATOM 881 C CA . CYS A 1 111 ? -2.746 4.589 -5.434 1.00 92.50 111 CYS A CA 1
ATOM 882 C C . CYS A 1 111 ? -1.310 4.351 -4.989 1.00 92.50 111 CYS A C 1
ATOM 884 O O . CYS A 1 111 ? -0.349 4.737 -5.658 1.00 92.50 111 CYS A O 1
ATOM 886 N N . ILE A 1 112 ? -1.193 3.694 -3.854 1.00 93.81 112 ILE A N 1
ATOM 887 C CA . ILE A 1 112 ? 0.052 3.236 -3.255 1.00 93.81 112 ILE A CA 1
ATOM 888 C C . ILE A 1 112 ? -0.196 1.863 -2.656 1.00 93.81 112 ILE A C 1
ATOM 890 O O . ILE A 1 112 ? -1.332 1.516 -2.346 1.00 93.81 112 ILE A O 1
ATOM 894 N N . TRP A 1 113 ? 0.861 1.103 -2.438 1.00 96.69 113 TRP A N 1
ATOM 895 C CA . TRP A 1 113 ? 0.809 -0.154 -1.720 1.00 96.69 113 TRP A CA 1
ATOM 896 C C . TRP A 1 113 ? 1.169 0.065 -0.249 1.00 96.69 113 TRP A C 1
ATOM 898 O O . TRP A 1 113 ? 2.321 0.337 0.085 1.00 96.69 113 TRP A O 1
ATOM 908 N N . ASP A 1 114 ? 0.181 -0.067 0.635 1.00 96.75 114 ASP A N 1
ATOM 909 C CA . ASP A 1 114 ? 0.391 -0.164 2.078 1.00 96.75 114 ASP A CA 1
ATOM 910 C C . ASP A 1 114 ? 0.898 -1.573 2.405 1.00 96.75 114 ASP A C 1
ATOM 912 O O . ASP A 1 114 ? 0.154 -2.560 2.345 1.00 96.75 114 ASP A O 1
ATOM 916 N N . LEU A 1 115 ? 2.182 -1.674 2.747 1.00 96.75 115 LEU A N 1
ATOM 917 C CA . LEU A 1 115 ? 2.818 -2.947 3.051 1.00 96.75 115 LEU A CA 1
ATOM 918 C C . LEU A 1 115 ? 2.362 -3.520 4.386 1.00 96.75 115 LEU A C 1
ATOM 920 O O . LEU A 1 115 ? 2.339 -4.745 4.529 1.00 96.75 115 LEU A O 1
ATOM 924 N N . TYR A 1 116 ? 1.989 -2.692 5.362 1.00 96.62 116 TYR A N 1
ATOM 925 C CA . TYR A 1 116 ? 1.487 -3.192 6.640 1.00 96.62 116 TYR A CA 1
ATOM 926 C C . TYR A 1 116 ? 0.126 -3.842 6.450 1.00 96.62 116 TYR A C 1
ATOM 928 O O . TYR A 1 116 ? -0.076 -4.931 6.974 1.00 96.62 116 TYR A O 1
ATOM 936 N N . ALA A 1 117 ? -0.750 -3.245 5.641 1.00 97.19 117 ALA A N 1
ATOM 937 C CA . ALA A 1 117 ? -2.069 -3.789 5.322 1.00 97.19 117 ALA A CA 1
ATOM 938 C C . ALA A 1 117 ? -2.086 -4.832 4.190 1.00 97.19 117 ALA A C 1
ATOM 940 O O . ALA A 1 117 ? -3.068 -5.552 4.034 1.00 97.19 117 ALA A O 1
ATOM 941 N N . ASN A 1 118 ? -1.020 -4.903 3.389 1.00 97.50 118 ASN A N 1
ATOM 942 C CA . ASN A 1 118 ? -0.966 -5.655 2.135 1.00 97.50 118 ASN A CA 1
ATOM 943 C C . ASN A 1 118 ? -2.067 -5.266 1.132 1.00 97.50 118 ASN A C 1
ATOM 945 O O . ASN A 1 118 ? -2.675 -6.135 0.500 1.00 97.50 118 ASN A O 1
ATOM 949 N N . ARG A 1 119 ? -2.345 -3.965 1.000 1.00 97.69 119 ARG A N 1
ATOM 950 C CA . ARG A 1 119 ? -3.377 -3.446 0.095 1.00 97.69 119 ARG A CA 1
ATOM 951 C C . ARG A 1 119 ? -2.902 -2.243 -0.690 1.00 97.69 119 ARG A C 1
ATOM 953 O O . ARG A 1 119 ? -2.207 -1.380 -0.162 1.00 97.69 119 ARG A O 1
ATOM 960 N N . VAL A 1 120 ? -3.305 -2.191 -1.950 1.00 96.81 120 VAL A N 1
ATOM 961 C CA . VAL A 1 120 ? -3.254 -0.985 -2.757 1.00 96.81 120 VAL A CA 1
ATOM 962 C C . VAL A 1 120 ? -4.421 -0.111 -2.329 1.00 96.81 120 VAL A C 1
ATOM 964 O O . VAL A 1 120 ? -5.576 -0.526 -2.388 1.00 96.81 120 VAL A O 1
ATOM 967 N N . VAL A 1 121 ? -4.107 1.089 -1.865 1.00 94.12 121 VAL A N 1
ATOM 968 C CA . VAL A 1 121 ? -5.075 2.056 -1.352 1.00 94.12 121 VAL A CA 1
ATOM 969 C C . VAL A 1 121 ? -4.859 3.416 -2.006 1.00 94.12 121 VAL A C 1
ATOM 971 O O . VAL A 1 121 ? -3.754 3.700 -2.482 1.00 94.12 121 VAL A O 1
ATOM 974 N N . PRO A 1 122 ? -5.885 4.280 -2.043 1.00 92.19 122 PRO A N 1
ATOM 975 C CA . PRO A 1 122 ? -5.707 5.655 -2.478 1.00 92.19 122 PRO A CA 1
ATOM 976 C C . PRO A 1 122 ? -4.654 6.385 -1.638 1.00 92.19 122 PRO A C 1
ATOM 978 O O . PRO A 1 122 ? -4.584 6.197 -0.424 1.00 92.19 122 PRO A O 1
ATOM 981 N N . PHE A 1 123 ? -3.881 7.275 -2.261 1.00 88.38 123 PHE A N 1
ATOM 982 C CA . PHE A 1 123 ? -2.804 7.998 -1.574 1.00 88.38 123 PHE A CA 1
ATOM 983 C C . PHE A 1 123 ? -3.279 8.809 -0.359 1.00 88.38 123 PHE A C 1
ATOM 985 O O . PHE A 1 123 ? -2.552 8.918 0.619 1.00 88.38 123 PHE A O 1
ATOM 992 N N . TRP A 1 124 ? -4.513 9.329 -0.369 1.00 86.94 124 TRP A N 1
ATOM 993 C CA . TRP A 1 124 ? -5.052 10.122 0.745 1.00 86.94 124 TRP A CA 1
ATOM 994 C C . TRP A 1 124 ? -5.170 9.354 2.069 1.00 86.94 124 TRP A C 1
ATOM 996 O O . TRP A 1 124 ? -5.361 9.984 3.108 1.00 86.94 124 TRP A O 1
ATOM 1006 N N . VAL A 1 125 ? -5.074 8.018 2.042 1.00 87.06 125 VAL A N 1
ATOM 1007 C CA . VAL A 1 125 ? -5.073 7.172 3.244 1.00 87.06 125 VAL A CA 1
ATOM 1008 C C . VAL A 1 125 ? -3.807 7.389 4.081 1.00 87.06 125 VAL A C 1
ATOM 1010 O O . VAL A 1 125 ? -3.842 7.214 5.301 1.00 87.06 125 VAL A O 1
ATOM 1013 N N . THR A 1 126 ? -2.691 7.805 3.473 1.00 81.50 126 THR A N 1
ATOM 1014 C CA . THR A 1 126 ? -1.465 8.060 4.235 1.00 81.50 126 THR A CA 1
ATOM 1015 C C . THR A 1 126 ? -1.554 9.364 5.011 1.00 81.50 126 THR A C 1
ATOM 1017 O O . THR A 1 126 ? -2.064 10.378 4.539 1.00 81.50 126 THR A O 1
ATOM 1020 N N . HIS A 1 127 ? -0.997 9.352 6.221 1.00 68.62 127 HIS A N 1
ATOM 1021 C CA . HIS A 1 127 ? -0.635 10.587 6.926 1.00 68.62 127 HIS A CA 1
ATOM 1022 C C . HIS A 1 127 ? 0.802 11.015 6.661 1.00 68.62 127 HIS A C 1
ATOM 1024 O O . HIS A 1 127 ? 1.193 12.113 7.055 1.00 68.62 127 HIS A O 1
ATOM 1030 N N . ASP A 1 128 ? 1.580 10.133 6.041 1.00 66.94 128 ASP A N 1
ATOM 1031 C CA . ASP A 1 128 ? 3.006 10.292 5.859 1.00 66.94 128 ASP A CA 1
ATOM 1032 C C . ASP A 1 128 ? 3.353 10.478 4.377 1.00 66.94 128 ASP A C 1
ATOM 1034 O O . ASP A 1 128 ? 2.716 9.909 3.485 1.00 66.94 128 ASP A O 1
ATOM 1038 N N . LEU A 1 129 ? 4.367 11.304 4.139 1.00 67.44 129 LEU A N 1
ATOM 1039 C CA . LEU A 1 129 ? 4.951 11.598 2.839 1.00 67.44 129 LEU A CA 1
ATOM 1040 C C . LEU A 1 129 ? 6.119 10.656 2.499 1.00 67.44 129 LEU A C 1
ATOM 1042 O O . LEU A 1 129 ? 6.583 10.687 1.357 1.00 67.44 129 LEU A O 1
ATOM 1046 N N . TRP A 1 130 ? 6.573 9.813 3.441 1.00 79.31 130 TRP A N 1
ATOM 1047 C CA . TRP A 1 130 ? 7.605 8.791 3.210 1.00 79.31 130 TRP A CA 1
ATOM 1048 C C . TRP A 1 130 ? 7.096 7.636 2.337 1.00 79.31 130 TRP A C 1
ATOM 1050 O O . TRP A 1 130 ? 6.805 6.528 2.787 1.00 79.31 130 TRP A O 1
ATOM 1060 N N . LEU A 1 131 ? 7.008 7.920 1.041 1.00 87.25 131 LEU A N 1
ATOM 1061 C CA . LEU A 1 131 ? 6.728 6.960 -0.014 1.00 87.25 131 LEU A CA 1
ATOM 1062 C C . LEU A 1 131 ? 8.036 6.379 -0.551 1.00 87.25 131 LEU A C 1
ATOM 1064 O O . LEU A 1 131 ? 8.969 7.129 -0.838 1.00 87.25 131 LEU A O 1
ATOM 1068 N N . TRP A 1 132 ? 8.070 5.061 -0.735 1.00 90.94 132 TRP A N 1
ATOM 1069 C CA . TRP A 1 132 ? 9.207 4.323 -1.283 1.00 90.94 132 TRP A CA 1
ATOM 1070 C C . TRP A 1 132 ? 8.898 3.856 -2.710 1.00 90.94 132 TRP A C 1
ATOM 1072 O O . TRP A 1 132 ? 8.203 2.850 -2.888 1.00 90.94 132 TRP A O 1
ATOM 1082 N N . PRO A 1 133 ? 9.361 4.566 -3.752 1.00 91.19 133 PRO A N 1
ATOM 1083 C CA . PRO A 1 133 ? 9.167 4.133 -5.125 1.00 91.19 133 PRO A CA 1
ATOM 1084 C C . PRO A 1 133 ? 10.053 2.925 -5.428 1.00 91.19 133 PRO A C 1
ATOM 1086 O O . PRO A 1 133 ? 11.239 2.903 -5.092 1.00 91.19 133 PRO A O 1
ATOM 1089 N N . ILE A 1 134 ? 9.493 1.929 -6.103 1.00 91.50 134 ILE A N 1
ATOM 1090 C CA . ILE A 1 134 ? 10.245 0.814 -6.668 1.00 91.50 134 ILE A CA 1
ATOM 1091 C C . ILE A 1 134 ? 10.431 1.074 -8.153 1.00 91.50 134 ILE A C 1
ATOM 1093 O O . ILE A 1 134 ? 9.477 1.352 -8.872 1.00 91.50 134 ILE A O 1
ATOM 1097 N N . SER A 1 135 ? 11.666 0.951 -8.613 1.00 88.44 135 SER A N 1
ATOM 1098 C CA . SER A 1 135 ? 12.019 1.013 -10.024 1.00 88.44 135 SER A CA 1
ATOM 1099 C C . SER A 1 135 ? 12.647 -0.318 -10.423 1.00 88.44 135 SER A C 1
ATOM 1101 O O . SER A 1 135 ? 13.497 -0.856 -9.708 1.00 88.44 135 SER A O 1
ATOM 1103 N N . HIS A 1 136 ? 12.207 -0.907 -11.533 1.00 86.69 136 HIS A N 1
ATOM 1104 C CA . HIS A 1 136 ? 12.634 -2.250 -11.917 1.00 86.69 136 HIS A CA 1
ATOM 1105 C C . HIS A 1 136 ? 12.803 -2.419 -13.426 1.00 86.69 136 HIS A C 1
ATOM 1107 O O . HIS A 1 136 ? 12.143 -1.768 -14.230 1.00 86.69 136 HIS A O 1
ATOM 1113 N N . ALA A 1 137 ? 13.682 -3.339 -13.828 1.00 81.81 137 ALA A N 1
ATOM 1114 C CA . ALA A 1 137 ? 13.833 -3.700 -15.235 1.00 81.81 137 ALA A CA 1
ATOM 1115 C C . ALA A 1 137 ? 12.590 -4.424 -15.781 1.00 81.81 137 ALA A C 1
ATOM 1117 O O . ALA A 1 137 ? 11.883 -5.133 -15.054 1.00 81.81 137 ALA A O 1
ATOM 1118 N N . TRP A 1 138 ? 12.342 -4.262 -17.081 1.00 78.00 138 TRP A N 1
ATOM 1119 C CA . TRP A 1 138 ? 11.186 -4.842 -17.764 1.00 78.00 138 TRP A CA 1
ATOM 1120 C C . TRP A 1 138 ? 11.513 -6.231 -18.326 1.00 78.00 138 TRP A C 1
ATOM 1122 O O . TRP A 1 138 ? 12.622 -6.489 -18.793 1.00 78.00 138 TRP A O 1
ATOM 1132 N N . VAL A 1 139 ? 10.526 -7.131 -18.343 1.00 79.50 139 VAL A N 1
ATOM 1133 C CA . VAL A 1 139 ? 10.643 -8.471 -18.952 1.00 79.50 139 VAL A CA 1
ATOM 1134 C C . VAL A 1 139 ? 9.848 -8.580 -20.244 1.00 79.50 139 VAL A C 1
ATOM 1136 O O . VAL A 1 139 ? 8.987 -7.752 -20.533 1.00 79.50 139 VAL A O 1
ATOM 1139 N N . SER A 1 140 ? 10.163 -9.587 -21.062 1.00 82.00 140 SER A N 1
ATOM 1140 C CA . SER A 1 140 ? 9.369 -9.907 -22.252 1.00 82.00 140 SER A CA 1
ATOM 1141 C C . SER A 1 140 ? 7.982 -10.426 -21.902 1.00 82.00 140 SER A C 1
ATOM 1143 O O . SER A 1 140 ? 7.814 -11.102 -20.893 1.00 82.00 140 SER A O 1
ATOM 1145 N N . ASP A 1 141 ? 7.001 -10.182 -22.776 1.00 82.88 141 ASP A N 1
ATOM 1146 C CA . ASP A 1 141 ? 5.630 -10.683 -22.595 1.00 82.88 141 ASP A CA 1
ATOM 1147 C C . ASP A 1 141 ? 5.601 -12.214 -22.444 1.00 82.88 141 ASP A C 1
ATOM 1149 O O . ASP A 1 141 ? 4.757 -12.767 -21.749 1.00 82.88 141 ASP A O 1
ATOM 1153 N N . LYS A 1 142 ? 6.577 -12.919 -23.038 1.00 85.94 142 LYS A N 1
ATOM 1154 C CA . LYS A 1 142 ? 6.741 -14.376 -22.906 1.00 85.94 142 LYS A CA 1
ATOM 1155 C C . LYS A 1 142 ? 7.194 -14.813 -21.510 1.00 85.94 142 LYS A C 1
ATOM 1157 O O . LYS A 1 142 ? 6.905 -15.940 -21.104 1.00 85.94 142 LYS A O 1
ATOM 1162 N N . GLU A 1 143 ? 7.927 -13.963 -20.800 1.00 84.81 143 GLU A N 1
ATOM 1163 C CA . GLU A 1 143 ? 8.438 -14.194 -19.441 1.00 84.81 143 GLU A CA 1
ATOM 1164 C C . GLU A 1 143 ? 7.558 -13.544 -18.367 1.00 84.81 143 GLU A C 1
ATOM 1166 O O . GLU A 1 143 ? 7.793 -13.748 -17.177 1.00 84.81 143 GLU A O 1
ATOM 1171 N N . ARG A 1 144 ? 6.545 -12.784 -18.784 1.00 88.31 144 ARG A N 1
ATOM 1172 C CA . ARG A 1 144 ? 5.557 -12.138 -17.928 1.00 88.31 144 ARG A CA 1
ATOM 1173 C C . ARG A 1 144 ? 4.356 -13.053 -17.701 1.00 88.31 144 ARG A C 1
ATOM 1175 O O . ARG A 1 144 ? 4.040 -13.912 -18.528 1.00 88.31 144 ARG A O 1
ATOM 1182 N N . MET A 1 145 ? 3.690 -12.866 -16.575 1.00 92.25 145 MET A N 1
ATOM 1183 C CA . MET A 1 145 ? 2.365 -13.397 -16.294 1.00 92.25 145 MET A CA 1
ATOM 1184 C C . MET A 1 145 ? 1.502 -12.308 -15.667 1.00 92.25 145 MET A C 1
ATOM 1186 O O . MET A 1 145 ? 2.008 -11.425 -14.978 1.00 92.25 145 MET A O 1
ATOM 1190 N N . ASP A 1 146 ? 0.202 -12.411 -15.899 1.00 93.50 146 ASP A N 1
ATOM 1191 C CA . ASP A 1 146 ? -0.795 -11.480 -15.394 1.00 93.50 146 ASP A CA 1
ATOM 1192 C C . ASP A 1 146 ? -1.482 -12.125 -14.183 1.00 93.50 146 ASP A C 1
ATOM 1194 O O . ASP A 1 146 ? -2.184 -13.132 -14.311 1.00 93.50 146 ASP A O 1
ATOM 1198 N N . VAL A 1 147 ? -1.222 -11.589 -12.988 1.00 94.12 147 VAL A N 1
ATOM 1199 C CA . VAL A 1 147 ? -1.689 -12.164 -11.719 1.00 94.12 147 VAL A CA 1
ATOM 1200 C C . VAL A 1 147 ? -2.871 -11.374 -11.178 1.00 94.12 147 VAL A C 1
ATOM 1202 O O . VAL A 1 147 ? -2.762 -10.181 -10.910 1.00 94.12 147 VAL A O 1
ATOM 1205 N N . TRP A 1 148 ? -3.992 -12.053 -10.952 1.00 95.69 148 TRP A N 1
ATOM 1206 C CA . TRP A 1 148 ? -5.119 -11.507 -10.199 1.00 95.69 148 TRP A CA 1
ATOM 1207 C C . TRP A 1 148 ? -4.866 -11.688 -8.705 1.00 95.69 148 TRP A C 1
ATOM 1209 O O . TRP A 1 148 ? -4.615 -12.804 -8.251 1.00 95.69 148 TRP A O 1
ATOM 1219 N N . THR A 1 149 ? -4.907 -10.599 -7.944 1.00 95.69 149 THR A N 1
ATOM 1220 C CA . THR A 1 149 ? -4.492 -10.593 -6.538 1.00 95.69 149 THR A CA 1
ATOM 1221 C C . THR A 1 149 ? -5.457 -9.782 -5.672 1.00 95.69 149 THR A C 1
ATOM 1223 O O . THR A 1 149 ? -5.957 -8.751 -6.122 1.00 95.69 149 THR A O 1
ATOM 1226 N N . PRO A 1 150 ? -5.696 -10.185 -4.411 1.00 96.19 150 PRO A N 1
ATOM 1227 C CA . PRO A 1 150 ? -6.476 -9.375 -3.477 1.00 96.19 150 PRO A CA 1
ATOM 1228 C C . PRO A 1 150 ? -5.757 -8.075 -3.093 1.00 96.19 150 PRO A C 1
ATOM 1230 O O . PRO A 1 150 ? -6.392 -7.153 -2.592 1.00 96.19 150 PRO A O 1
ATOM 1233 N N . ILE A 1 151 ? -4.446 -7.962 -3.354 1.00 97.62 151 ILE A N 1
ATOM 1234 C CA . ILE A 1 151 ? -3.650 -6.771 -3.025 1.00 97.62 151 ILE A CA 1
ATOM 1235 C C . ILE A 1 151 ? -4.254 -5.511 -3.657 1.00 97.62 151 ILE A C 1
ATOM 1237 O O . ILE A 1 151 ? -4.352 -4.500 -2.974 1.00 97.62 151 ILE A O 1
ATOM 1241 N N . ASN A 1 152 ? -4.702 -5.560 -4.914 1.00 95.62 152 ASN A N 1
ATOM 1242 C CA . ASN A 1 152 ? -5.398 -4.451 -5.580 1.00 95.62 152 ASN A CA 1
ATOM 1243 C C . ASN A 1 152 ? -6.917 -4.670 -5.673 1.00 95.62 152 ASN A C 1
ATOM 1245 O O . ASN A 1 152 ? -7.555 -4.171 -6.597 1.00 95.62 152 ASN A O 1
ATOM 1249 N N . GLY A 1 153 ? -7.487 -5.468 -4.764 1.00 93.88 153 GLY A N 1
ATOM 1250 C CA . GLY A 1 153 ? -8.920 -5.761 -4.739 1.00 93.88 153 GLY A CA 1
ATOM 1251 C C . GLY A 1 153 ? -9.428 -6.518 -5.969 1.00 93.88 153 GLY A C 1
ATOM 1252 O O . GLY A 1 153 ? -10.614 -6.440 -6.272 1.00 93.88 153 GLY A O 1
ATOM 1253 N N . TYR A 1 154 ? -8.553 -7.225 -6.696 1.00 93.81 154 TYR A N 1
ATOM 1254 C CA . TYR A 1 154 ? -8.878 -7.862 -7.977 1.00 93.81 154 TYR A CA 1
ATOM 1255 C C . TYR A 1 154 ? -9.422 -6.885 -9.032 1.00 93.81 154 TYR A C 1
ATOM 1257 O O . TYR A 1 154 ? -10.216 -7.270 -9.889 1.00 93.81 154 TYR A O 1
ATOM 1265 N N . GLU A 1 155 ? -9.015 -5.614 -8.989 1.00 92.56 155 GLU A N 1
ATOM 1266 C CA . GLU A 1 155 ? -9.512 -4.624 -9.945 1.00 92.56 155 GLU A CA 1
ATOM 1267 C C . GLU A 1 155 ? -8.846 -4.729 -11.324 1.00 92.56 155 GLU A C 1
ATOM 1269 O O . GLU A 1 155 ? -9.491 -4.464 -12.339 1.00 92.56 155 GLU A O 1
ATOM 1274 N N . TRP A 1 156 ? -7.572 -5.122 -11.380 1.00 94.56 156 TRP A N 1
ATOM 1275 C CA . TRP A 1 156 ? -6.826 -5.342 -12.622 1.00 94.56 156 TRP A CA 1
ATOM 1276 C C . TRP A 1 156 ? -5.774 -6.446 -12.464 1.00 94.56 156 TRP A C 1
ATOM 1278 O O . TRP A 1 156 ? -5.309 -6.691 -11.346 1.00 94.56 156 TRP A O 1
ATOM 1288 N N . PRO A 1 157 ? -5.370 -7.113 -13.558 1.00 94.69 157 PRO A N 1
ATOM 1289 C CA . PRO A 1 157 ? -4.258 -8.049 -13.506 1.00 94.69 157 PRO A CA 1
ATOM 1290 C C . PRO A 1 157 ? -2.936 -7.317 -13.254 1.00 94.69 157 PRO A C 1
ATOM 1292 O O . PRO A 1 157 ? -2.699 -6.235 -13.787 1.00 94.69 157 PRO A O 1
ATOM 1295 N N . VAL A 1 158 ? -2.052 -7.925 -12.466 1.00 94.31 158 VAL A N 1
ATOM 1296 C CA . VAL A 1 158 ? -0.730 -7.380 -12.139 1.00 94.31 158 VAL A CA 1
ATOM 1297 C C . VAL A 1 158 ? 0.324 -8.079 -13.002 1.00 94.31 158 VAL A C 1
ATOM 1299 O O . VAL A 1 158 ? 0.589 -9.267 -12.784 1.00 94.31 158 VAL A O 1
ATOM 1302 N N . PRO A 1 159 ? 0.925 -7.383 -13.982 1.00 92.69 159 PRO A N 1
ATOM 1303 C CA . PRO A 1 159 ? 1.920 -7.965 -14.869 1.00 92.69 159 PRO A CA 1
ATOM 1304 C C . PRO A 1 159 ? 3.272 -8.093 -14.156 1.00 92.69 159 PRO A C 1
ATOM 1306 O O . PRO A 1 159 ? 3.969 -7.103 -13.951 1.00 92.69 159 PRO A O 1
ATOM 1309 N N . ILE A 1 160 ? 3.685 -9.311 -13.806 1.00 91.38 160 ILE A N 1
ATOM 1310 C CA . ILE A 1 160 ? 4.982 -9.580 -13.156 1.00 91.38 160 ILE A CA 1
ATOM 1311 C C . ILE A 1 160 ? 5.756 -10.692 -13.873 1.00 91.38 160 ILE A C 1
ATOM 1313 O O . ILE A 1 160 ? 5.158 -11.490 -14.599 1.00 91.38 160 ILE A O 1
ATOM 1317 N N . PRO A 1 161 ? 7.090 -10.780 -13.711 1.00 90.50 161 PRO A N 1
ATOM 1318 C CA . PRO A 1 161 ? 7.845 -11.936 -14.187 1.00 90.50 161 PRO A CA 1
ATOM 1319 C C . PRO A 1 161 ? 7.303 -13.250 -13.600 1.00 90.50 161 PRO A C 1
ATOM 1321 O O . PRO A 1 161 ? 6.883 -13.300 -12.446 1.00 90.50 161 PRO A O 1
ATOM 1324 N N . LYS A 1 162 ? 7.326 -14.331 -14.388 1.00 87.44 162 LYS A N 1
ATOM 1325 C CA . LYS A 1 162 ? 6.803 -15.661 -14.000 1.00 87.44 162 LYS A CA 1
ATOM 1326 C C . LYS A 1 162 ? 7.435 -16.252 -12.741 1.00 87.44 162 LYS A C 1
ATOM 1328 O O . LYS A 1 162 ? 6.858 -17.133 -12.115 1.00 87.44 162 LYS A O 1
ATOM 1333 N N . ASP A 1 163 ? 8.635 -15.810 -12.415 1.00 83.94 163 ASP A N 1
ATOM 1334 C CA . ASP A 1 163 ? 9.425 -16.242 -11.272 1.00 83.94 163 ASP A CA 1
ATOM 1335 C C . ASP A 1 163 ? 9.448 -15.210 -10.131 1.00 83.94 163 ASP A C 1
ATOM 1337 O O . ASP A 1 163 ? 10.198 -15.377 -9.167 1.00 83.94 163 ASP 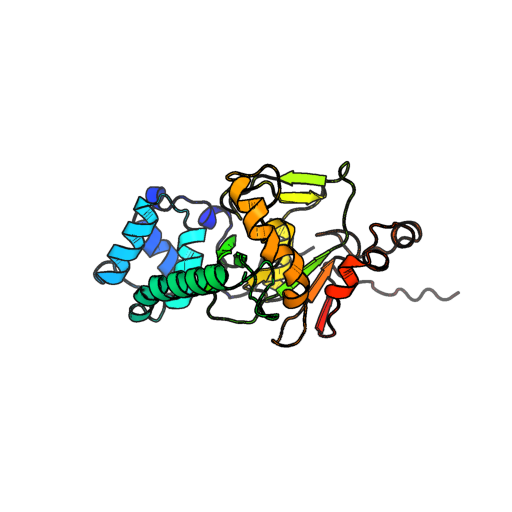A O 1
ATOM 1341 N N . SER A 1 164 ? 8.634 -14.155 -10.227 1.00 87.12 164 SER A N 1
ATOM 1342 C CA . SER A 1 164 ? 8.463 -13.149 -9.181 1.00 87.12 164 SER A CA 1
ATOM 1343 C C . SER A 1 164 ? 7.294 -13.472 -8.257 1.00 87.12 164 SER A C 1
ATOM 1345 O O . SER A 1 164 ? 6.277 -14.026 -8.666 1.00 87.12 164 SER A O 1
ATOM 1347 N N . ASP A 1 165 ? 7.428 -13.050 -7.000 1.00 89.25 165 ASP A N 1
ATOM 1348 C CA . ASP A 1 165 ? 6.376 -13.138 -5.989 1.00 89.25 165 ASP A CA 1
ATOM 1349 C C . ASP A 1 165 ? 6.279 -11.806 -5.237 1.00 89.25 165 ASP A C 1
ATOM 1351 O O . ASP A 1 165 ? 7.252 -11.339 -4.630 1.00 89.25 165 ASP A O 1
ATOM 1355 N N . LEU A 1 166 ? 5.087 -11.205 -5.271 1.00 93.00 166 LEU A N 1
ATOM 1356 C CA . LEU A 1 166 ? 4.773 -9.954 -4.583 1.00 93.00 166 LEU A CA 1
ATOM 1357 C C . LEU A 1 166 ? 4.995 -10.069 -3.071 1.00 93.00 166 LEU A C 1
ATOM 1359 O O . LEU A 1 166 ? 5.457 -9.116 -2.450 1.00 93.00 166 LEU A O 1
ATOM 1363 N N . ASN A 1 167 ? 4.748 -11.232 -2.466 1.00 92.50 167 ASN A N 1
ATOM 1364 C CA . ASN A 1 167 ? 4.954 -11.415 -1.034 1.00 92.50 167 ASN A CA 1
ATOM 1365 C C . ASN A 1 167 ? 6.438 -11.307 -0.653 1.00 92.50 167 ASN A C 1
ATOM 1367 O O . ASN A 1 167 ? 6.774 -10.725 0.377 1.00 92.50 167 ASN A O 1
ATOM 1371 N N . HIS A 1 168 ? 7.344 -11.794 -1.504 1.00 90.69 168 HIS A N 1
ATOM 1372 C CA . HIS A 1 168 ? 8.771 -11.617 -1.256 1.00 90.69 168 HIS A CA 1
ATOM 1373 C C . HIS A 1 168 ? 9.207 -10.153 -1.372 1.00 90.69 168 HIS A C 1
ATOM 1375 O O . HIS A 1 168 ? 10.033 -9.713 -0.577 1.00 90.69 168 HIS A O 1
ATOM 1381 N N . ILE A 1 169 ? 8.659 -9.402 -2.335 1.00 92.25 169 ILE A N 1
ATOM 1382 C CA . ILE A 1 169 ? 8.921 -7.958 -2.470 1.00 92.25 169 ILE A CA 1
ATOM 1383 C C . ILE A 1 169 ? 8.419 -7.233 -1.223 1.00 92.25 169 ILE A C 1
ATOM 1385 O O . ILE A 1 169 ? 9.156 -6.458 -0.623 1.00 92.25 169 ILE A O 1
ATOM 1389 N N . ARG A 1 170 ? 7.196 -7.538 -0.781 1.00 94.94 170 ARG A N 1
ATOM 1390 C CA . ARG A 1 170 ? 6.617 -6.980 0.441 1.00 94.94 170 ARG A CA 1
ATOM 1391 C C . ARG A 1 170 ? 7.515 -7.220 1.652 1.00 94.94 170 ARG A C 1
ATOM 1393 O O . ARG A 1 170 ? 7.823 -6.276 2.365 1.00 94.94 170 ARG A O 1
ATOM 1400 N N . ILE A 1 171 ? 7.940 -8.462 1.887 1.00 93.44 171 ILE A N 1
ATOM 1401 C CA . ILE A 1 171 ? 8.794 -8.816 3.031 1.00 93.44 171 ILE A CA 1
ATOM 1402 C C . ILE A 1 171 ? 10.132 -8.076 2.971 1.00 93.44 171 ILE A C 1
ATOM 1404 O O . ILE A 1 171 ? 10.589 -7.558 3.986 1.00 93.44 171 ILE A O 1
ATOM 1408 N N . GLU A 1 172 ? 10.763 -8.019 1.801 1.00 92.50 172 GLU A N 1
ATOM 1409 C CA . GLU A 1 172 ? 12.013 -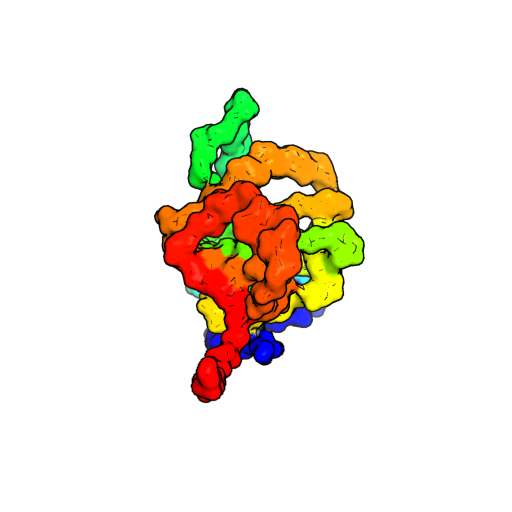7.283 1.607 1.00 92.50 172 GLU A CA 1
ATOM 1410 C C . GLU A 1 172 ? 11.838 -5.798 1.940 1.00 92.50 172 GLU A C 1
ATOM 1412 O O . GLU A 1 172 ? 12.566 -5.266 2.774 1.00 92.50 172 GLU A O 1
ATOM 1417 N N . MET A 1 173 ? 10.815 -5.155 1.377 1.00 93.06 173 MET A N 1
ATOM 1418 C CA . MET A 1 173 ? 10.543 -3.737 1.609 1.00 93.06 173 MET A CA 1
ATOM 1419 C C . MET A 1 173 ? 10.170 -3.435 3.067 1.00 93.06 173 MET A C 1
ATOM 1421 O O . MET A 1 173 ? 10.639 -2.443 3.619 1.00 93.06 173 MET A O 1
ATOM 1425 N N . LEU A 1 174 ? 9.406 -4.311 3.728 1.00 94.31 174 LEU A N 1
ATOM 1426 C CA . LEU A 1 174 ? 9.103 -4.192 5.158 1.00 94.31 174 LEU A CA 1
ATOM 1427 C C . LEU A 1 174 ? 10.372 -4.243 6.016 1.00 94.31 174 LEU A C 1
ATOM 1429 O O . LEU A 1 174 ? 10.506 -3.488 6.977 1.00 94.31 174 LEU A O 1
ATOM 1433 N N . ASN A 1 175 ? 11.314 -5.126 5.682 1.00 92.69 175 ASN A N 1
ATOM 1434 C CA . ASN A 1 175 ? 12.575 -5.245 6.412 1.00 92.69 175 ASN A CA 1
ATOM 1435 C C . ASN A 1 175 ? 13.546 -4.087 6.126 1.00 92.69 175 ASN A C 1
ATOM 1437 O O . ASN A 1 175 ? 14.387 -3.789 6.970 1.00 92.69 175 ASN A O 1
ATOM 1441 N N . LEU A 1 176 ? 13.400 -3.407 4.984 1.00 90.69 176 LEU A N 1
ATOM 1442 C CA . LEU A 1 176 ? 14.064 -2.128 4.704 1.00 90.69 176 LEU A CA 1
ATOM 1443 C C . LEU A 1 176 ? 13.428 -0.944 5.458 1.00 90.69 176 LEU A C 1
ATOM 1445 O O . LEU A 1 176 ? 14.008 0.138 5.478 1.00 90.69 176 LEU A O 1
ATOM 1449 N N . GLY A 1 177 ? 12.271 -1.145 6.099 1.00 90.75 177 GLY A N 1
ATOM 1450 C CA . GLY A 1 177 ? 11.548 -0.118 6.853 1.00 90.75 177 GLY A CA 1
ATOM 1451 C C . GLY A 1 177 ? 10.456 0.603 6.059 1.00 90.75 177 GLY A C 1
ATOM 1452 O O . GLY A 1 177 ? 9.902 1.581 6.554 1.00 90.75 177 GLY A O 1
ATOM 1453 N N . GLY A 1 178 ? 10.128 0.138 4.851 1.00 91.31 178 GLY A N 1
ATOM 1454 C CA . GLY A 1 178 ? 9.040 0.699 4.055 1.00 91.31 178 GLY A CA 1
ATOM 1455 C C . GLY A 1 178 ? 7.669 0.390 4.662 1.00 91.31 178 GLY A C 1
ATOM 1456 O O . GLY A 1 178 ? 7.346 -0.767 4.928 1.00 91.31 178 GLY A O 1
ATOM 1457 N N . GLU A 1 179 ? 6.843 1.422 4.833 1.00 93.25 179 GLU A N 1
ATOM 1458 C CA . GLU A 1 179 ? 5.414 1.285 5.157 1.00 93.25 179 GLU A CA 1
ATOM 1459 C C . GLU A 1 179 ? 4.560 1.438 3.893 1.00 93.25 179 GLU A C 1
ATOM 1461 O O . GLU A 1 179 ? 3.747 0.568 3.580 1.00 93.25 179 GLU A O 1
ATOM 1466 N N . TYR A 1 180 ? 4.796 2.511 3.135 1.00 93.56 180 TYR A N 1
ATOM 1467 C CA . TYR A 1 180 ? 4.095 2.813 1.891 1.00 93.56 180 TYR A CA 1
ATOM 1468 C C . TYR A 1 180 ? 5.049 2.741 0.707 1.00 93.56 180 TYR A C 1
ATOM 1470 O O . TYR A 1 180 ? 6.081 3.415 0.668 1.00 93.56 180 TYR A O 1
ATOM 1478 N N . VAL A 1 181 ? 4.676 1.944 -0.286 1.00 93.75 181 VAL A N 1
ATOM 1479 C CA . VAL A 1 181 ? 5.455 1.722 -1.501 1.00 93.75 181 VAL A CA 1
ATOM 1480 C C . VAL A 1 181 ? 4.667 2.165 -2.718 1.00 93.75 181 VAL A C 1
ATOM 1482 O O . VAL A 1 181 ? 3.453 1.994 -2.780 1.00 93.75 181 VAL A O 1
ATOM 1485 N N . TRP A 1 182 ? 5.364 2.684 -3.723 1.00 93.50 182 TRP A N 1
ATOM 1486 C CA . TRP A 1 182 ? 4.800 2.808 -5.060 1.00 93.50 182 TRP A CA 1
ATOM 1487 C C . TRP A 1 182 ? 5.473 1.811 -5.996 1.00 93.50 182 TRP A C 1
ATOM 1489 O O . TRP A 1 182 ? 6.687 1.842 -6.175 1.00 93.50 182 TRP A O 1
ATOM 1499 N N . LEU A 1 183 ? 4.677 0.919 -6.573 1.00 94.19 183 LEU A N 1
ATOM 1500 C CA . LEU A 1 183 ? 5.102 -0.040 -7.587 1.00 94.19 183 LEU A CA 1
ATOM 1501 C C . LEU A 1 183 ? 4.131 0.095 -8.756 1.00 94.19 183 LEU A C 1
ATOM 1503 O O . LEU A 1 183 ? 2.948 -0.184 -8.578 1.00 94.19 183 LEU A O 1
ATOM 1507 N N . ASP A 1 184 ? 4.615 0.533 -9.912 1.00 91.62 184 ASP A N 1
ATOM 1508 C CA . ASP A 1 184 ? 3.834 0.820 -11.122 1.00 91.62 184 ASP A CA 1
ATOM 1509 C C . ASP A 1 184 ? 2.818 -0.279 -11.472 1.00 91.62 184 ASP A C 1
ATOM 1511 O O . ASP A 1 184 ? 1.632 0.011 -11.622 1.00 91.62 184 ASP A O 1
ATOM 1515 N N . VAL A 1 185 ? 3.234 -1.547 -11.497 1.00 92.25 185 VAL A N 1
ATOM 1516 C CA . VAL A 1 185 ? 2.371 -2.685 -11.856 1.00 92.25 185 VAL A CA 1
ATOM 1517 C C . VAL A 1 185 ? 1.218 -2.913 -10.869 1.00 92.25 185 VAL A C 1
ATOM 1519 O O . VAL A 1 185 ? 0.197 -3.493 -11.238 1.00 92.25 185 VAL A O 1
ATOM 1522 N N . LEU A 1 186 ? 1.352 -2.437 -9.624 1.00 94.69 186 LEU A N 1
ATOM 1523 C CA . LEU A 1 186 ? 0.317 -2.506 -8.587 1.00 94.69 186 LEU A CA 1
ATOM 1524 C C . LEU A 1 186 ? -0.464 -1.204 -8.421 1.00 94.69 186 LEU A C 1
ATOM 1526 O O . LEU A 1 186 ? -1.647 -1.252 -8.115 1.00 94.69 186 LEU A O 1
ATOM 1530 N N . CYS A 1 187 ? 0.194 -0.057 -8.552 1.00 94.19 187 CYS A N 1
ATOM 1531 C CA . CYS A 1 187 ? -0.334 1.250 -8.166 1.00 94.19 187 CYS A CA 1
ATOM 1532 C C . CYS A 1 187 ? -0.915 2.029 -9.350 1.00 94.19 187 CYS A C 1
ATOM 1534 O O . CYS A 1 187 ? -1.658 2.987 -9.140 1.00 94.19 187 CYS A O 1
ATOM 1536 N N . LEU A 1 188 ? -0.598 1.622 -10.582 1.00 92.00 188 LEU A N 1
ATOM 1537 C CA . LEU A 1 188 ? -1.276 2.075 -11.790 1.00 92.00 188 LEU A CA 1
ATOM 1538 C C . LEU A 1 188 ? -2.253 1.006 -12.251 1.00 92.00 188 LEU A C 1
ATOM 1540 O O . LEU A 1 188 ? -1.909 -0.177 -12.319 1.00 92.00 188 LEU A O 1
ATOM 1544 N N . ARG A 1 189 ? -3.456 1.444 -12.627 1.00 90.94 189 ARG A N 1
ATOM 1545 C CA . ARG A 1 189 ? -4.439 0.572 -13.265 1.00 90.94 189 ARG A CA 1
ATOM 1546 C C . ARG A 1 189 ? -3.855 0.004 -14.558 1.00 90.94 189 ARG A C 1
ATOM 1548 O O . ARG A 1 189 ? -3.323 0.758 -15.371 1.00 90.94 189 ARG A O 1
ATOM 1555 N N . GLN A 1 190 ? -3.955 -1.312 -14.726 1.00 91.19 190 GLN A N 1
ATOM 1556 C CA . GLN A 1 190 ? -3.450 -2.041 -15.891 1.00 91.19 190 GLN A CA 1
ATOM 1557 C C . GLN A 1 190 ? -4.585 -2.378 -16.868 1.00 91.19 190 GLN A C 1
ATOM 1559 O O . GLN A 1 190 ? -5.764 -2.379 -16.501 1.00 91.19 190 GLN A O 1
ATOM 1564 N N . GLU A 1 191 ? -4.234 -2.664 -18.122 1.00 88.25 191 GLU A N 1
ATOM 1565 C CA . GLU A 1 191 ? -5.185 -3.167 -19.124 1.00 88.25 191 GLU A CA 1
ATOM 1566 C C . GLU A 1 191 ? -5.733 -4.554 -18.742 1.00 88.25 191 GLU A C 1
ATOM 1568 O O . GLU A 1 191 ? -5.087 -5.309 -18.016 1.00 88.25 191 GLU A O 1
ATOM 1573 N N . GLY A 1 192 ? -6.932 -4.903 -19.225 1.00 85.38 192 GLY A N 1
ATOM 1574 C CA . GLY A 1 192 ? -7.572 -6.192 -18.935 1.00 85.38 192 GLY A CA 1
ATOM 1575 C C . GLY A 1 192 ? -8.274 -6.270 -17.575 1.00 85.38 192 GLY A C 1
ATOM 1576 O O . GLY A 1 192 ? -8.731 -7.344 -17.180 1.00 85.38 192 GLY A O 1
ATOM 1577 N N . GLY A 1 193 ? -8.352 -5.149 -16.853 1.00 84.12 193 GLY A N 1
ATOM 1578 C CA . GLY A 1 193 ? -9.060 -5.01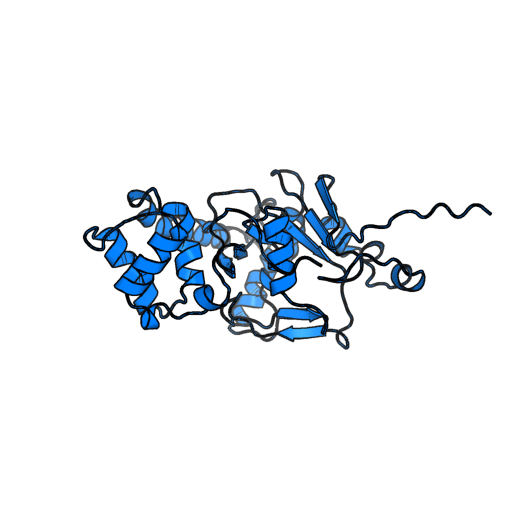7 -15.583 1.00 84.12 193 GLY A CA 1
ATOM 1579 C C . GLY A 1 193 ? -10.550 -4.695 -15.711 1.00 84.12 193 GLY A C 1
ATOM 1580 O O . GLY A 1 193 ? -11.089 -4.429 -16.786 1.00 84.12 193 GLY A O 1
ATOM 1581 N N . CYS A 1 194 ? -11.225 -4.650 -14.566 1.00 78.94 194 CYS A N 1
ATOM 1582 C CA . CYS A 1 194 ? -12.553 -4.063 -14.460 1.00 78.94 194 CYS A CA 1
ATOM 1583 C C . CYS A 1 194 ? -12.489 -2.557 -14.763 1.00 78.94 194 CYS A C 1
ATOM 1585 O O . CYS A 1 194 ? -11.530 -1.874 -14.395 1.00 78.94 194 CYS A O 1
ATOM 1587 N N . ARG A 1 195 ? -13.557 -2.022 -15.373 1.00 81.75 195 ARG A N 1
ATOM 1588 C CA . ARG A 1 195 ? -13.706 -0.583 -15.659 1.00 81.75 195 ARG A CA 1
ATOM 1589 C C . ARG A 1 195 ? -12.571 -0.007 -16.521 1.00 81.75 195 ARG A C 1
ATOM 1591 O O . ARG A 1 195 ? -11.971 1.013 -16.184 1.00 81.75 195 ARG A O 1
ATOM 1598 N N . GLU A 1 196 ? -12.292 -0.631 -17.668 1.00 82.44 196 GLU A N 1
ATOM 1599 C CA . GLU A 1 196 ? -11.313 -0.112 -18.643 1.00 82.44 196 GLU A CA 1
ATOM 1600 C C . GLU A 1 196 ? -11.618 1.322 -19.118 1.00 82.44 196 GLU A C 1
ATOM 1602 O O . GLU A 1 196 ? -10.707 2.049 -19.517 1.00 82.44 196 GLU A O 1
ATOM 1607 N N . ASP A 1 197 ? -12.883 1.755 -19.033 1.00 84.81 197 ASP A N 1
ATOM 1608 C CA . ASP A 1 197 ? -13.292 3.146 -19.244 1.00 84.81 197 ASP A CA 1
ATOM 1609 C C . ASP A 1 197 ? -12.527 4.112 -18.329 1.00 84.81 197 ASP A C 1
ATOM 1611 O O . ASP A 1 197 ? -12.062 5.155 -18.785 1.00 84.81 197 ASP A O 1
ATOM 1615 N N . LEU A 1 198 ? -12.342 3.737 -17.059 1.00 84.56 198 LEU A N 1
ATOM 1616 C CA . LEU A 1 198 ? -11.601 4.534 -16.085 1.00 84.56 198 LEU A CA 1
ATOM 1617 C C . LEU A 1 198 ? -10.103 4.520 -16.369 1.00 84.56 198 LEU A C 1
ATOM 1619 O O . LEU A 1 198 ? -9.471 5.563 -16.255 1.00 84.56 198 LEU A O 1
ATOM 1623 N N . CYS A 1 199 ? -9.550 3.383 -16.799 1.00 85.62 199 CYS A N 1
ATOM 1624 C CA . CYS A 1 199 ? -8.121 3.239 -17.091 1.00 85.62 199 CYS A CA 1
ATOM 1625 C C . CYS A 1 199 ? -7.616 4.335 -18.039 1.00 85.62 199 CYS A C 1
ATOM 1627 O O . CYS A 1 199 ? -6.668 5.054 -17.725 1.00 85.62 199 CYS A O 1
ATOM 1629 N N . ARG A 1 200 ? -8.320 4.555 -19.157 1.00 85.31 200 ARG A N 1
ATOM 1630 C CA . ARG A 1 200 ? -7.936 5.583 -20.139 1.00 85.31 200 ARG A CA 1
ATOM 1631 C C . ARG A 1 200 ? -8.013 7.002 -19.590 1.00 85.31 200 ARG A C 1
ATOM 1633 O O . ARG A 1 200 ? -7.209 7.842 -19.984 1.00 85.31 200 ARG A O 1
ATOM 1640 N N . GLU A 1 201 ? -8.982 7.289 -18.727 1.00 86.81 201 GLU A N 1
ATOM 1641 C CA . GLU A 1 201 ? -9.130 8.614 -18.122 1.00 86.81 201 GLU A CA 1
ATOM 1642 C C . GLU A 1 201 ? -8.082 8.856 -17.033 1.00 86.81 201 GLU A C 1
ATOM 1644 O O . GLU A 1 201 ? -7.482 9.930 -16.991 1.00 86.81 201 GLU A O 1
ATOM 1649 N N . GLU A 1 202 ? -7.801 7.852 -16.201 1.00 89.50 202 GLU A N 1
ATOM 1650 C CA . GLU A 1 202 ? -6.764 7.906 -15.168 1.00 89.50 202 GLU A CA 1
ATOM 1651 C C . GLU A 1 202 ? -5.373 8.070 -15.795 1.00 89.50 202 GLU A C 1
ATOM 1653 O O . GLU A 1 202 ? -4.607 8.942 -15.382 1.00 89.50 202 GLU A O 1
ATOM 1658 N N . TRP A 1 203 ? -5.078 7.340 -16.875 1.00 89.75 203 TRP A N 1
ATOM 1659 C CA . TRP A 1 203 ? -3.791 7.407 -17.573 1.00 89.75 203 TRP A CA 1
ATOM 1660 C C . TRP A 1 203 ? -3.466 8.767 -18.190 1.00 89.75 203 TRP A C 1
ATOM 1662 O O . TRP A 1 203 ? -2.288 9.085 -18.335 1.00 89.75 203 TRP A O 1
ATOM 1672 N N . LYS A 1 204 ? -4.461 9.606 -18.515 1.00 87.06 204 LYS A N 1
ATOM 1673 C CA . LYS A 1 204 ? -4.204 10.977 -19.005 1.00 87.06 204 LYS A CA 1
ATOM 1674 C C . LYS A 1 204 ? -3.439 11.829 -17.993 1.00 87.06 204 LYS A C 1
ATOM 1676 O O . LYS A 1 204 ? -2.775 12.781 -18.396 1.00 87.06 204 LYS A O 1
ATOM 1681 N N . VAL A 1 205 ? -3.566 11.515 -16.704 1.00 86.94 205 VAL A N 1
ATOM 1682 C CA . VAL A 1 205 ? -2.888 12.218 -15.611 1.00 86.94 205 VAL A CA 1
ATOM 1683 C C . VAL A 1 205 ? -1.777 11.359 -15.042 1.00 86.94 205 VAL A C 1
ATOM 1685 O O . VAL A 1 205 ? -0.641 11.815 -14.937 1.00 86.94 205 VAL A O 1
ATOM 1688 N N . ASP A 1 206 ? -2.094 10.117 -14.694 1.00 88.25 206 ASP A N 1
ATOM 1689 C CA . ASP A 1 206 ? -1.209 9.293 -13.890 1.00 88.25 206 ASP A CA 1
ATOM 1690 C C . ASP A 1 206 ? 0.074 8.972 -14.673 1.00 88.25 206 ASP A C 1
ATOM 1692 O O . ASP A 1 206 ? 1.154 9.244 -14.168 1.00 88.25 206 ASP A O 1
ATOM 1696 N N . VAL A 1 207 ? -0.014 8.543 -15.942 1.00 87.38 207 VAL A N 1
ATOM 1697 C CA . VAL A 1 207 ? 1.170 8.169 -16.746 1.00 87.38 207 VAL A CA 1
ATOM 1698 C C . VAL A 1 207 ? 2.133 9.347 -16.984 1.00 87.38 207 VAL A C 1
ATOM 1700 O O . VAL A 1 207 ? 3.324 9.190 -16.715 1.00 87.38 207 VAL A O 1
ATOM 1703 N N . PRO A 1 208 ? 1.681 10.544 -17.418 1.00 85.69 208 PRO A N 1
ATOM 1704 C CA . PRO A 1 208 ? 2.570 11.699 -17.569 1.00 85.69 208 PRO A CA 1
ATOM 1705 C C . PRO A 1 208 ? 3.193 12.227 -16.269 1.00 85.69 208 PRO A C 1
ATOM 1707 O O . PRO A 1 208 ? 4.138 13.009 -16.339 1.00 85.69 208 PRO A O 1
ATOM 1710 N N . THR A 1 209 ? 2.657 11.859 -15.099 1.00 83.06 209 THR A N 1
ATOM 1711 C CA . THR A 1 209 ? 3.097 12.387 -13.793 1.00 83.06 209 THR A CA 1
ATOM 1712 C C . THR A 1 209 ? 3.947 11.403 -12.988 1.00 83.06 209 THR A C 1
ATOM 1714 O O . THR A 1 209 ? 4.478 11.794 -11.952 1.00 83.06 209 THR A O 1
ATOM 1717 N N . ILE A 1 210 ? 4.167 10.172 -13.476 1.00 84.56 210 ILE A N 1
ATOM 1718 C CA . ILE A 1 210 ? 4.944 9.129 -12.775 1.00 84.56 210 ILE A CA 1
ATOM 1719 C C . ILE A 1 210 ? 6.324 9.628 -12.344 1.00 84.56 210 ILE A C 1
ATOM 1721 O O . ILE A 1 210 ? 6.735 9.378 -11.215 1.00 84.56 210 ILE A O 1
ATOM 1725 N N . GLY A 1 211 ? 7.027 10.380 -13.198 1.00 80.12 211 GLY A N 1
ATOM 1726 C CA . GLY A 1 211 ? 8.355 10.903 -12.864 1.00 80.12 211 GLY A CA 1
ATOM 1727 C C . GLY A 1 211 ? 8.372 11.727 -11.570 1.00 80.12 211 GLY A C 1
ATOM 1728 O O . GLY A 1 211 ? 9.333 11.655 -10.809 1.00 80.12 211 GLY A O 1
ATOM 1729 N N . ALA A 1 212 ? 7.280 12.434 -11.245 1.00 80.50 212 ALA A N 1
ATOM 1730 C CA . ALA A 1 212 ? 7.170 13.212 -10.010 1.00 80.50 212 ALA A CA 1
ATOM 1731 C C . ALA A 1 212 ? 7.255 12.348 -8.742 1.00 80.50 212 ALA A C 1
ATOM 1733 O O . ALA A 1 212 ? 7.686 12.840 -7.700 1.00 80.50 212 ALA A O 1
ATOM 1734 N N . ILE A 1 213 ? 6.903 11.062 -8.834 1.00 83.25 213 ILE A N 1
ATOM 1735 C CA . ILE A 1 213 ? 6.960 10.096 -7.731 1.00 83.25 213 ILE A CA 1
ATOM 1736 C C . ILE A 1 213 ? 8.412 9.783 -7.359 1.00 83.25 213 ILE A C 1
ATOM 1738 O O . ILE A 1 213 ? 8.721 9.617 -6.184 1.00 83.25 213 ILE A O 1
ATOM 1742 N N . TYR A 1 214 ? 9.314 9.748 -8.339 1.00 80.38 214 TYR A N 1
ATOM 1743 C CA . TYR A 1 214 ? 10.718 9.384 -8.137 1.00 80.38 214 TYR A CA 1
ATOM 1744 C C . TYR A 1 214 ? 11.611 10.576 -7.782 1.00 80.38 214 TYR A C 1
ATOM 1746 O O . TYR A 1 214 ? 12.729 10.387 -7.301 1.00 80.38 214 TYR A O 1
ATOM 1754 N N . LEU A 1 215 ? 11.125 11.808 -7.965 1.00 73.31 215 LEU A N 1
ATOM 1755 C CA . LEU A 1 215 ? 11.891 13.016 -7.670 1.00 73.31 215 LEU A CA 1
ATOM 1756 C C . LEU A 1 215 ? 12.121 13.212 -6.158 1.00 73.31 215 LEU A C 1
ATOM 1758 O O . LEU A 1 215 ? 11.226 13.050 -5.325 1.00 73.31 215 LEU A O 1
ATOM 1762 N N . SER A 1 216 ? 13.359 13.597 -5.833 1.00 52.88 216 SER A N 1
ATOM 1763 C CA . SER A 1 216 ? 13.969 13.662 -4.492 1.00 52.88 216 SER A CA 1
ATOM 1764 C C . SER A 1 216 ? 13.398 14.729 -3.543 1.00 52.88 216 SER A C 1
ATOM 1766 O O . SER A 1 216 ? 13.823 14.802 -2.389 1.00 52.88 216 SER A O 1
ATOM 1768 N N . THR A 1 217 ? 12.454 15.569 -3.971 1.00 53.72 217 THR A N 1
ATOM 1769 C CA . THR A 1 217 ? 12.034 16.774 -3.227 1.00 53.72 217 THR A CA 1
ATOM 1770 C C . THR A 1 217 ? 11.267 16.510 -1.926 1.00 53.72 217 THR A C 1
ATOM 1772 O O . THR A 1 217 ? 10.903 17.466 -1.245 1.00 53.72 217 THR A O 1
ATOM 1775 N N . SER A 1 218 ? 11.039 15.249 -1.539 1.00 53.44 218 SER A N 1
ATOM 1776 C CA . SER A 1 218 ? 10.178 14.903 -0.396 1.00 53.44 218 SER A CA 1
ATOM 1777 C C . SER A 1 218 ? 10.687 13.758 0.495 1.00 53.44 218 SER A C 1
ATOM 1779 O O . SER A 1 218 ? 9.882 13.130 1.169 1.00 53.44 218 SER A O 1
ATOM 1781 N N . GLY A 1 219 ? 11.996 13.470 0.530 1.00 58.59 219 GLY A N 1
ATOM 1782 C CA . GLY A 1 219 ? 12.537 12.424 1.422 1.00 58.59 219 GLY A CA 1
ATOM 1783 C C . GLY A 1 219 ? 12.223 10.994 0.966 1.00 58.59 219 GLY A C 1
ATOM 1784 O O . GLY A 1 219 ? 11.950 10.124 1.786 1.00 58.59 219 GLY A O 1
ATOM 1785 N N . ARG A 1 220 ? 12.221 10.767 -0.351 1.00 72.50 220 ARG A N 1
ATOM 1786 C CA . ARG A 1 220 ? 11.901 9.479 -0.974 1.00 72.50 220 ARG A CA 1
ATOM 1787 C C . ARG A 1 220 ? 13.173 8.681 -1.233 1.00 72.50 220 ARG A C 1
ATOM 1789 O O . ARG A 1 220 ? 14.028 9.154 -1.980 1.00 72.50 220 ARG A O 1
ATOM 1796 N N . THR A 1 221 ? 13.233 7.467 -0.698 1.00 82.56 221 THR A N 1
ATOM 1797 C CA . THR A 1 221 ? 14.278 6.486 -1.009 1.00 82.56 221 THR A CA 1
ATOM 1798 C C . THR A 1 221 ? 13.773 5.556 -2.108 1.00 82.56 221 THR A C 1
ATOM 1800 O O . THR A 1 221 ? 12.754 4.882 -1.940 1.00 82.56 221 THR A O 1
ATOM 1803 N N . VAL A 1 222 ? 14.466 5.526 -3.250 1.00 85.62 222 VAL A N 1
ATOM 1804 C CA . VAL A 1 222 ? 14.086 4.670 -4.386 1.00 85.62 222 VAL A CA 1
ATOM 1805 C C . VAL A 1 222 ? 14.758 3.307 -4.266 1.00 85.62 222 VAL A C 1
ATOM 1807 O O . VAL A 1 222 ? 15.962 3.220 -4.031 1.00 85.62 222 VAL A O 1
ATOM 1810 N N . VAL A 1 223 ? 14.003 2.226 -4.460 1.00 88.06 223 VAL A N 1
ATOM 1811 C CA . VAL A 1 223 ? 14.560 0.867 -4.475 1.00 88.06 223 VAL A CA 1
ATOM 1812 C C . VAL A 1 223 ? 14.671 0.362 -5.910 1.00 88.06 223 VAL A C 1
ATOM 1814 O O . VAL A 1 223 ? 13.660 0.180 -6.589 1.00 88.06 223 VAL A O 1
ATOM 1817 N N . TYR A 1 224 ? 15.900 0.110 -6.368 1.00 86.38 224 TYR A N 1
ATOM 1818 C CA . TYR A 1 224 ? 16.181 -0.369 -7.722 1.00 86.38 224 TYR A CA 1
ATOM 1819 C C . TYR A 1 224 ? 16.314 -1.892 -7.790 1.00 86.38 224 TYR A C 1
ATOM 1821 O O . TYR A 1 224 ? 17.204 -2.474 -7.168 1.00 86.38 224 TYR A O 1
ATOM 1829 N N . TYR A 1 225 ? 15.505 -2.528 -8.635 1.00 83.25 225 TYR A N 1
ATOM 1830 C CA . TYR A 1 225 ? 15.651 -3.925 -9.055 1.00 83.25 225 TYR A CA 1
ATOM 1831 C C . TYR A 1 225 ? 16.181 -3.987 -10.494 1.00 83.25 225 TYR A C 1
ATOM 1833 O O . TYR A 1 225 ? 15.431 -4.124 -11.466 1.00 83.25 225 TYR A O 1
ATOM 1841 N N . LEU A 1 226 ? 17.501 -3.867 -10.634 1.00 75.94 226 LEU A N 1
ATOM 1842 C CA . LEU A 1 226 ? 18.172 -3.618 -11.917 1.00 75.94 226 LEU A CA 1
ATOM 1843 C C . LEU A 1 226 ? 18.166 -4.815 -12.889 1.00 75.94 226 LEU A C 1
ATOM 1845 O O . LEU A 1 226 ? 18.195 -4.606 -14.098 1.00 75.94 226 LEU A O 1
ATOM 1849 N N . SER A 1 227 ? 18.115 -6.054 -12.385 1.00 64.94 227 SER A N 1
ATOM 1850 C CA . SER A 1 227 ? 18.201 -7.272 -13.216 1.00 64.94 227 SER A CA 1
ATOM 1851 C C . SER A 1 227 ? 16.851 -7.938 -13.505 1.00 64.94 227 SER A C 1
ATOM 1853 O O . SER A 1 227 ? 16.849 -8.902 -14.263 1.00 64.94 227 SER A O 1
ATOM 1855 N N . ARG A 1 228 ? 15.753 -7.473 -12.873 1.00 71.50 228 ARG A N 1
ATOM 1856 C CA . ARG A 1 228 ? 14.321 -7.883 -12.959 1.00 71.50 228 ARG A CA 1
ATOM 1857 C C . ARG A 1 228 ? 13.664 -7.661 -11.590 1.00 71.50 228 ARG A C 1
ATOM 1859 O O . ARG A 1 228 ? 14.337 -7.784 -10.566 1.00 71.50 228 ARG A O 1
ATOM 1866 N N . LEU A 1 229 ? 12.353 -7.412 -11.553 1.00 72.56 229 LEU A N 1
ATOM 1867 C CA . LEU A 1 229 ? 11.604 -7.317 -10.294 1.00 72.56 229 LEU A CA 1
ATOM 1868 C C . LEU A 1 229 ? 11.806 -8.592 -9.447 1.00 72.56 229 LEU A C 1
ATOM 1870 O O . LEU A 1 229 ? 11.736 -9.702 -9.966 1.00 72.56 229 LEU A O 1
ATOM 1874 N N . SER A 1 230 ? 12.100 -8.425 -8.154 1.00 62.78 230 SER A N 1
ATOM 1875 C CA . SER A 1 230 ? 12.352 -9.498 -7.173 1.00 62.78 230 SER A CA 1
ATOM 1876 C C . SER A 1 230 ? 13.552 -10.435 -7.411 1.00 62.78 230 SER A C 1
ATOM 1878 O O . SER A 1 230 ? 13.683 -11.420 -6.676 1.00 62.78 230 SER A O 1
ATOM 1880 N N . ARG A 1 231 ? 14.440 -10.173 -8.383 1.00 65.31 231 ARG A N 1
ATOM 1881 C CA . ARG A 1 231 ? 15.667 -10.968 -8.590 1.00 65.31 231 ARG A CA 1
ATOM 1882 C C . ARG A 1 231 ? 16.906 -10.315 -7.972 1.00 65.31 231 ARG A C 1
ATOM 1884 O O . ARG A 1 231 ? 17.003 -9.091 -7.994 1.00 65.31 231 ARG A O 1
ATOM 1891 N N . PRO A 1 232 ? 17.873 -11.119 -7.479 1.00 60.47 232 PRO A N 1
ATOM 1892 C CA . PRO A 1 232 ? 19.220 -10.643 -7.189 1.00 60.47 232 PRO A CA 1
ATOM 1893 C C . PRO A 1 232 ? 19.826 -9.889 -8.354 1.00 60.47 232 PRO A C 1
ATOM 1895 O O . PRO A 1 232 ? 19.649 -10.279 -9.511 1.00 60.47 232 PRO A O 1
ATOM 1898 N N . PHE A 1 233 ? 20.555 -8.827 -8.026 1.00 58.72 233 PHE A N 1
ATOM 1899 C CA . PHE A 1 233 ? 21.363 -8.143 -9.014 1.00 58.72 233 PHE A CA 1
ATOM 1900 C C . PHE A 1 233 ? 22.425 -9.105 -9.543 1.00 58.72 233 PHE A C 1
ATOM 1902 O O . PHE A 1 233 ? 23.307 -9.553 -8.813 1.00 58.72 233 PHE A O 1
ATOM 1909 N N . PHE A 1 234 ? 22.318 -9.425 -10.823 1.00 58.12 234 PHE A N 1
ATOM 1910 C CA . PHE A 1 234 ? 23.302 -10.192 -11.559 1.00 58.12 234 PHE A CA 1
ATOM 1911 C C . PHE A 1 234 ? 23.486 -9.499 -12.901 1.00 58.12 234 PHE A C 1
ATOM 1913 O O . PHE A 1 234 ? 22.515 -9.272 -13.624 1.00 58.12 234 PHE A O 1
ATOM 1920 N N . LEU A 1 235 ? 24.715 -9.079 -13.180 1.00 55.34 235 LEU A N 1
ATOM 1921 C CA . LEU A 1 235 ? 25.046 -8.334 -14.383 1.00 55.34 235 LEU A CA 1
ATOM 1922 C C . LEU A 1 235 ? 25.740 -9.292 -15.352 1.00 55.34 235 LEU A C 1
ATOM 1924 O O . LEU A 1 235 ? 26.945 -9.513 -15.244 1.00 55.34 235 LEU A O 1
ATOM 1928 N N . MET A 1 236 ? 24.990 -9.899 -16.271 1.00 56.66 236 MET A N 1
ATOM 1929 C CA . MET A 1 236 ? 25.602 -10.586 -17.410 1.00 56.66 236 MET A CA 1
ATOM 1930 C C . MET A 1 236 ? 25.862 -9.592 -18.538 1.00 56.66 236 MET A C 1
ATOM 1932 O O . MET A 1 236 ? 25.108 -8.636 -18.718 1.00 56.66 236 MET A O 1
ATOM 1936 N N . SER A 1 237 ? 26.916 -9.831 -19.324 1.00 56.59 237 SER A N 1
ATOM 1937 C CA . SER A 1 237 ? 27.229 -9.005 -20.501 1.00 56.59 237 SER A CA 1
ATOM 1938 C C . SER A 1 237 ? 26.027 -8.895 -21.450 1.00 56.59 237 SER A C 1
ATOM 1940 O O . SER A 1 237 ? 25.775 -7.829 -22.002 1.00 56.59 237 SER A O 1
ATOM 1942 N N . ASP A 1 238 ? 25.242 -9.967 -21.574 1.00 59.94 238 ASP A N 1
ATOM 1943 C CA . ASP A 1 238 ? 24.051 -10.010 -22.427 1.00 59.94 238 ASP A CA 1
ATOM 1944 C C . ASP A 1 238 ? 22.879 -9.174 -21.867 1.00 59.94 238 ASP A C 1
ATOM 1946 O O . ASP A 1 238 ? 22.071 -8.647 -22.633 1.00 59.94 238 ASP A O 1
ATOM 1950 N N . ASP A 1 239 ? 22.796 -8.991 -20.541 1.00 58.88 239 ASP A N 1
ATOM 1951 C CA . ASP A 1 239 ? 21.743 -8.191 -19.897 1.00 58.88 239 ASP A CA 1
ATOM 1952 C C . ASP A 1 239 ? 21.956 -6.688 -20.111 1.00 58.88 239 ASP A C 1
ATOM 1954 O O . ASP A 1 239 ? 20.982 -5.944 -20.221 1.00 58.88 239 ASP A O 1
ATOM 1958 N N . LEU A 1 240 ? 23.211 -6.234 -20.214 1.00 59.72 240 LEU A N 1
ATOM 1959 C CA . LEU A 1 240 ? 23.552 -4.848 -20.560 1.00 59.72 240 LEU A CA 1
ATOM 1960 C C . LEU A 1 240 ? 23.216 -4.510 -22.015 1.00 59.72 240 LEU A C 1
ATOM 1962 O O . LEU A 1 240 ? 22.903 -3.362 -22.327 1.00 59.72 240 LEU A O 1
ATOM 1966 N N . GLU A 1 241 ? 23.256 -5.499 -22.909 1.00 62.78 241 GLU A N 1
ATOM 1967 C CA . GLU A 1 241 ? 22.956 -5.302 -24.328 1.00 62.78 241 GLU A CA 1
ATOM 1968 C C . GLU A 1 241 ? 21.453 -5.315 -24.646 1.00 62.78 241 GLU A C 1
ATOM 1970 O O . GLU A 1 241 ? 21.017 -4.905 -25.725 1.00 62.78 241 GLU A O 1
ATOM 1975 N N . SER A 1 242 ? 20.627 -5.726 -23.685 1.00 67.56 242 SER A N 1
ATOM 1976 C CA . SER A 1 242 ? 19.178 -5.732 -23.828 1.00 67.56 242 SER A CA 1
ATOM 1977 C C . SER A 1 242 ? 18.598 -4.314 -23.815 1.00 67.56 242 SER A C 1
ATOM 1979 O O . SER A 1 242 ? 18.819 -3.539 -22.888 1.00 67.56 242 SER A O 1
ATOM 1981 N N . ASN A 1 243 ? 17.723 -3.992 -24.773 1.00 64.50 243 ASN A N 1
ATOM 1982 C CA . ASN A 1 243 ? 16.928 -2.750 -24.743 1.00 64.50 243 ASN A CA 1
ATOM 1983 C C . ASN A 1 243 ? 15.946 -2.675 -23.558 1.00 64.50 243 ASN A C 1
ATOM 1985 O O . ASN A 1 243 ? 15.300 -1.652 -23.373 1.00 64.50 243 ASN A O 1
ATOM 1989 N N . ARG A 1 244 ? 15.797 -3.763 -22.795 1.00 66.38 244 ARG A N 1
ATOM 1990 C CA . ARG A 1 244 ? 14.970 -3.845 -21.581 1.00 66.38 244 ARG A CA 1
ATOM 1991 C C . ARG A 1 244 ? 15.803 -3.715 -20.302 1.00 66.38 244 ARG A C 1
ATOM 1993 O O . ARG A 1 244 ? 15.250 -3.750 -19.204 1.00 66.38 244 ARG A O 1
ATOM 2000 N N . CYS A 1 245 ? 17.125 -3.601 -20.451 1.00 68.81 245 CYS A N 1
ATOM 2001 C CA . CYS A 1 245 ? 18.039 -3.299 -19.366 1.00 68.81 245 CYS A CA 1
ATOM 2002 C C . CYS A 1 245 ? 17.643 -1.973 -18.723 1.00 68.81 245 CYS A C 1
ATOM 2004 O O . CYS A 1 245 ? 17.393 -0.995 -19.433 1.00 68.81 245 CYS A O 1
ATOM 2006 N N . TRP A 1 246 ? 17.664 -1.920 -17.392 1.00 70.75 246 TRP A N 1
ATOM 2007 C CA . TRP A 1 246 ? 17.376 -0.697 -16.644 1.00 70.75 246 TRP A CA 1
ATOM 2008 C C . TRP A 1 246 ? 18.199 0.496 -17.165 1.00 70.75 246 TRP A C 1
ATOM 2010 O O . TRP A 1 246 ? 17.657 1.570 -17.402 1.00 70.75 246 TRP A O 1
ATOM 2020 N N . PHE A 1 247 ? 19.482 0.271 -17.476 1.00 67.38 247 PHE A N 1
ATOM 2021 C CA . PHE A 1 247 ? 20.409 1.299 -17.967 1.00 67.38 247 PHE A CA 1
ATOM 2022 C C . PHE A 1 247 ? 20.150 1.779 -19.406 1.00 67.38 247 PHE A C 1
ATOM 2024 O O . PHE A 1 247 ? 20.687 2.809 -19.806 1.00 67.38 247 PHE A O 1
ATOM 2031 N N . ARG A 1 248 ? 19.365 1.044 -20.205 1.00 63.97 248 ARG A N 1
ATOM 2032 C CA . ARG A 1 248 ? 19.091 1.364 -21.622 1.00 63.97 248 ARG A CA 1
ATOM 2033 C C . ARG A 1 248 ? 17.652 1.787 -21.888 1.00 63.97 248 ARG A C 1
ATOM 2035 O O . ARG A 1 248 ? 17.345 2.249 -22.988 1.00 63.97 248 ARG A O 1
ATOM 2042 N N . CYS A 1 249 ? 16.779 1.677 -20.895 1.00 65.00 249 CYS A N 1
ATOM 2043 C CA . CYS A 1 249 ? 15.414 2.164 -20.979 1.00 65.00 249 CYS A CA 1
ATOM 2044 C C . CYS A 1 249 ? 15.382 3.677 -20.722 1.00 65.00 249 CYS A C 1
ATOM 2046 O O . CYS A 1 249 ? 15.475 4.121 -19.582 1.00 65.00 249 CYS A O 1
ATOM 2048 N N . ALA A 1 250 ? 15.183 4.477 -21.777 1.00 60.97 250 ALA A N 1
ATOM 2049 C CA . ALA A 1 250 ? 15.078 5.941 -21.677 1.00 60.97 250 ALA A CA 1
ATOM 2050 C C . ALA A 1 250 ? 13.970 6.417 -20.713 1.00 60.97 250 ALA A C 1
ATOM 2052 O O . ALA A 1 250 ? 14.065 7.508 -20.158 1.00 60.97 250 ALA A O 1
ATOM 2053 N N . TRP A 1 251 ? 12.948 5.586 -20.490 1.00 66.69 251 TRP A N 1
ATOM 2054 C CA . TRP A 1 251 ? 11.901 5.808 -19.492 1.00 66.69 251 TRP A CA 1
ATOM 2055 C C . TRP A 1 251 ? 12.460 5.905 -18.059 1.00 66.69 251 TRP A C 1
ATOM 2057 O O . TRP A 1 251 ? 12.107 6.822 -17.323 1.00 66.69 251 TRP A O 1
ATOM 2067 N N . MET A 1 252 ? 13.428 5.050 -17.709 1.00 71.75 252 MET A N 1
ATOM 2068 C CA . MET A 1 252 ? 14.006 4.958 -16.358 1.00 71.75 252 MET A CA 1
ATOM 2069 C C . MET A 1 252 ? 14.872 6.169 -15.996 1.00 71.75 252 MET A C 1
ATOM 2071 O O . MET A 1 252 ? 15.209 6.359 -14.832 1.00 71.75 252 MET A O 1
ATOM 2075 N N . LEU A 1 253 ? 15.211 7.029 -16.966 1.00 67.00 253 LEU A N 1
ATOM 2076 C CA . LEU A 1 253 ? 15.928 8.278 -16.699 1.00 67.00 253 LEU A CA 1
ATOM 2077 C C . LEU A 1 253 ? 15.132 9.196 -15.756 1.00 67.00 253 LEU A C 1
ATOM 2079 O O . LEU A 1 253 ? 15.725 9.947 -14.987 1.00 67.00 253 LEU A O 1
ATOM 2083 N N . GLN A 1 254 ? 13.797 9.119 -15.798 1.00 67.75 254 GLN A N 1
ATOM 2084 C CA . GLN A 1 254 ? 12.910 9.874 -14.907 1.00 67.75 254 GLN A CA 1
ATOM 2085 C C . GLN A 1 254 ? 12.821 9.266 -13.499 1.00 67.75 254 GLN A C 1
ATOM 2087 O O . GLN A 1 254 ? 12.288 9.905 -12.597 1.00 67.75 254 GLN A O 1
ATOM 2092 N N . GLU A 1 255 ? 13.345 8.053 -13.310 1.00 77.75 255 GLU A N 1
ATOM 2093 C CA . GLU A 1 255 ? 13.275 7.287 -12.063 1.00 77.75 255 GLU A CA 1
ATOM 2094 C C . GLU A 1 255 ? 14.575 7.371 -11.245 1.00 77.75 255 GLU A C 1
ATOM 2096 O O . GLU A 1 255 ? 14.670 6.791 -10.164 1.00 77.75 255 GLU A O 1
ATOM 2101 N N . VAL A 1 256 ? 15.578 8.104 -11.750 1.00 72.81 256 VAL A N 1
ATOM 2102 C CA . VAL A 1 256 ? 16.881 8.277 -11.101 1.00 72.81 256 VAL A CA 1
ATOM 2103 C C . VAL A 1 256 ? 16.771 9.237 -9.917 1.00 72.81 256 VAL A C 1
ATOM 2105 O O . VAL A 1 256 ? 16.398 10.401 -10.053 1.00 72.81 256 VAL A O 1
ATOM 2108 N N . ASN A 1 257 ? 17.198 8.757 -8.758 1.00 76.75 257 ASN A N 1
ATOM 2109 C CA . ASN A 1 257 ? 17.278 9.489 -7.504 1.00 76.75 257 ASN A CA 1
ATOM 2110 C C . ASN A 1 257 ? 18.652 9.277 -6.846 1.00 76.75 257 ASN A C 1
ATOM 2112 O O . ASN A 1 257 ? 19.229 8.189 -6.929 1.00 76.75 257 ASN A O 1
ATOM 2116 N N . SER A 1 258 ? 19.177 10.330 -6.214 1.00 73.56 258 SER A N 1
ATOM 2117 C CA . SER A 1 258 ? 20.431 10.302 -5.455 1.00 73.56 258 SER A CA 1
ATOM 2118 C C . SER A 1 258 ? 20.335 9.512 -4.149 1.00 73.56 258 SER A C 1
ATOM 2120 O O . SER A 1 258 ? 21.354 9.007 -3.687 1.00 73.56 258 SER A O 1
ATOM 2122 N N . ASP A 1 259 ? 19.140 9.409 -3.566 1.00 81.19 259 ASP A N 1
ATOM 2123 C CA . ASP A 1 259 ? 18.842 8.563 -2.413 1.00 81.19 259 ASP A CA 1
ATOM 2124 C C . ASP A 1 259 ? 18.200 7.253 -2.886 1.00 81.19 259 ASP A C 1
ATOM 2126 O O . ASP A 1 259 ? 17.043 7.216 -3.325 1.00 81.19 259 ASP A O 1
ATOM 2130 N N . TYR A 1 260 ? 18.984 6.175 -2.860 1.00 82.25 260 TYR A N 1
ATOM 2131 C CA . TYR A 1 260 ? 18.550 4.886 -3.372 1.00 82.25 260 TYR A CA 1
ATOM 2132 C C . TYR A 1 260 ? 19.136 3.692 -2.629 1.00 82.25 260 TYR A C 1
ATOM 2134 O O . TYR A 1 260 ? 20.216 3.741 -2.039 1.00 82.25 260 TYR A O 1
ATOM 2142 N N . ILE A 1 261 ? 18.433 2.569 -2.753 1.00 85.06 261 ILE A N 1
ATOM 2143 C CA . ILE A 1 261 ? 18.852 1.250 -2.293 1.00 85.06 261 ILE A CA 1
ATOM 2144 C C . ILE A 1 261 ? 18.774 0.286 -3.477 1.00 85.06 261 ILE A C 1
ATOM 2146 O O . ILE A 1 261 ? 17.835 0.318 -4.269 1.00 85.06 261 ILE A O 1
ATOM 2150 N N . ILE A 1 262 ? 19.760 -0.597 -3.612 1.00 82.44 262 ILE A N 1
ATOM 2151 C CA . ILE A 1 262 ? 19.699 -1.686 -4.593 1.00 82.44 262 ILE A CA 1
ATOM 2152 C C . ILE A 1 262 ? 18.991 -2.868 -3.934 1.00 82.44 262 ILE A C 1
ATOM 2154 O O . ILE A 1 262 ? 19.500 -3.439 -2.965 1.00 82.44 262 ILE A O 1
ATOM 2158 N N . GLY A 1 263 ? 17.821 -3.224 -4.463 1.00 76.62 263 GLY A N 1
ATOM 2159 C CA . GLY A 1 263 ? 17.074 -4.404 -4.047 1.00 76.62 263 GLY A CA 1
ATOM 2160 C C . GLY A 1 263 ? 17.862 -5.679 -4.337 1.00 76.62 263 GLY A C 1
ATOM 2161 O O . GLY A 1 263 ? 18.627 -5.757 -5.301 1.00 76.62 263 GLY A O 1
ATOM 2162 N N . ARG A 1 264 ? 17.684 -6.693 -3.491 1.00 74.00 264 ARG A N 1
ATOM 2163 C CA . ARG A 1 264 ? 18.302 -8.018 -3.627 1.00 74.00 264 ARG A CA 1
ATOM 2164 C C . ARG A 1 264 ? 19.819 -7.987 -3.832 1.00 74.00 264 ARG A C 1
ATOM 2166 O O . ARG A 1 264 ? 20.358 -8.726 -4.659 1.00 74.00 264 ARG A O 1
ATOM 2173 N N . LYS A 1 265 ? 20.527 -7.167 -3.057 1.00 65.50 265 LYS A N 1
ATOM 2174 C CA . LYS A 1 265 ? 21.991 -7.210 -3.012 1.00 65.50 265 LYS A CA 1
ATOM 2175 C C . LYS A 1 265 ? 22.448 -8.595 -2.535 1.00 65.50 265 LYS A C 1
ATOM 2177 O O . LYS A 1 265 ? 22.133 -9.009 -1.422 1.00 65.50 265 LYS A O 1
ATOM 2182 N N . THR A 1 266 ? 23.174 -9.326 -3.374 1.00 50.56 266 THR A N 1
ATOM 2183 C CA . THR A 1 266 ? 23.942 -10.498 -2.946 1.00 50.56 266 THR A CA 1
ATOM 2184 C C . THR A 1 266 ? 25.108 -10.021 -2.084 1.00 50.56 266 THR A C 1
ATOM 2186 O O . THR A 1 266 ? 25.833 -9.100 -2.466 1.00 50.56 266 THR A O 1
ATOM 2189 N N . GLU A 1 267 ? 25.306 -10.635 -0.916 1.00 41.12 267 GLU A N 1
ATOM 2190 C CA . GLU A 1 267 ? 26.569 -10.525 -0.185 1.00 41.12 267 GLU A CA 1
ATOM 2191 C C . GLU A 1 267 ? 27.657 -11.186 -1.038 1.00 41.12 267 GLU A C 1
ATOM 2193 O O . GLU A 1 267 ? 27.883 -12.391 -0.970 1.00 41.12 267 GLU A O 1
ATOM 2198 N N . HIS A 1 268 ? 28.304 -10.415 -1.908 1.00 38.28 268 HIS A N 1
ATOM 2199 C CA . HIS A 1 268 ? 29.551 -10.852 -2.511 1.00 38.28 268 HIS A CA 1
ATOM 2200 C C . HIS A 1 268 ? 30.652 -10.679 -1.465 1.00 38.28 268 HIS A C 1
ATOM 2202 O O . HIS A 1 268 ? 31.162 -9.579 -1.252 1.00 38.28 268 HIS A O 1
ATOM 2208 N N . HIS A 1 269 ? 31.004 -11.783 -0.804 1.00 30.33 269 HIS A N 1
ATOM 2209 C CA . HIS A 1 269 ? 32.358 -11.966 -0.299 1.00 30.33 269 HIS A CA 1
ATOM 2210 C C . HIS A 1 269 ? 33.288 -11.874 -1.511 1.00 30.33 269 HIS A C 1
ATOM 2212 O O . HIS A 1 269 ? 33.283 -12.758 -2.367 1.00 30.33 269 HIS A O 1
ATOM 2218 N N . TRP A 1 270 ? 34.050 -10.789 -1.604 1.00 29.48 270 TRP A N 1
ATOM 2219 C CA . TRP A 1 270 ? 35.232 -10.758 -2.450 1.00 29.48 270 TRP A CA 1
ATOM 2220 C C . TRP A 1 270 ? 36.187 -11.814 -1.893 1.00 29.48 270 TRP A C 1
ATOM 2222 O O . TRP A 1 270 ? 36.762 -11.632 -0.821 1.00 29.48 270 TRP A O 1
ATOM 2232 N N . MET A 1 271 ? 36.275 -12.965 -2.556 1.00 30.97 271 MET A N 1
ATOM 2233 C CA . MET A 1 271 ? 37.494 -13.753 -2.478 1.00 30.97 271 MET A CA 1
ATOM 2234 C C . MET A 1 271 ? 38.472 -13.045 -3.404 1.00 30.97 271 MET A C 1
ATOM 2236 O O . MET A 1 271 ? 38.315 -13.092 -4.623 1.00 30.97 271 MET A O 1
ATOM 2240 N N . ASP A 1 272 ? 39.412 -12.323 -2.800 1.00 38.84 272 ASP A N 1
ATOM 2241 C CA . ASP A 1 272 ? 40.669 -11.996 -3.453 1.00 38.84 272 ASP A CA 1
ATOM 2242 C C . ASP A 1 272 ? 41.319 -13.334 -3.831 1.00 38.84 272 ASP A C 1
ATOM 2244 O O . ASP A 1 272 ? 41.864 -14.037 -2.979 1.00 38.84 272 ASP A O 1
ATOM 2248 N N . GLU A 1 273 ? 41.200 -13.730 -5.093 1.00 34.41 273 GLU A N 1
ATOM 2249 C CA . GLU A 1 273 ? 42.147 -14.661 -5.690 1.00 34.41 273 GLU A CA 1
ATOM 2250 C C . GLU A 1 273 ? 43.109 -13.833 -6.533 1.00 34.41 273 GLU A C 1
ATOM 2252 O O . GLU A 1 273 ? 42.783 -13.360 -7.623 1.00 34.41 273 GLU A O 1
ATOM 2257 N N . ASP A 1 274 ? 44.289 -13.625 -5.951 1.00 38.06 274 ASP A N 1
ATOM 2258 C CA . ASP A 1 274 ? 45.502 -13.218 -6.642 1.00 38.06 274 ASP A CA 1
ATOM 2259 C C . ASP A 1 274 ? 45.701 -14.058 -7.911 1.00 38.06 274 ASP A C 1
ATOM 2261 O O . ASP A 1 274 ? 45.801 -15.287 -7.837 1.00 38.06 274 ASP A O 1
ATOM 2265 N N . MET A 1 275 ? 45.852 -13.382 -9.054 1.00 34.00 275 MET A N 1
ATOM 2266 C CA . MET A 1 275 ? 46.705 -13.837 -10.157 1.00 34.00 275 MET A CA 1
ATOM 2267 C C . MET A 1 275 ? 47.108 -12.692 -11.086 1.00 34.00 275 MET A C 1
ATOM 2269 O O . MET A 1 275 ? 46.226 -12.127 -11.772 1.00 34.00 275 MET A O 1
#

Organism: Armillaria tabescens (NCBI:txid1929756)

Foldseek 3Di:
DQPAADDDQLADDPVQLQAWLLVCDPVRLVVVLCVSVVHDDDPVPPLSVVLSVVSNVVRHGSLQVCLQQVVCVVPSVCSVCSVVLVVVLVVCLVPQADPLHGPDQQDDFQWWQQLSSLAIDGPSSDPDPAEEEEDEFDDDPVQWDFDQDCRHPSQGTQIFGPPDDPVLVSSQCVNVVDRIYDDCSRRQHDPPGPPVVVNVVSCSPNVVNVLSSQDPPRPYEYEYHQQGPPDADDDDPVLVVDCRGCVNPPVNVSNDDPRYDYPRYDPDPPPPDDD

Radius of gyration: 20.17 Å; chains: 1; bounding box: 68×39×49 Å

pLDDT: mean 82.91, std 14.42, range [29.48, 98.19]